Protein AF-A0A3M0A6B1-F1 (afdb_monomer_lite)

Secondary structure (DSSP, 8-state):
----------------------S---HHHHHHHHHHHHHH--GGGEEETTGGGS-GGG--GGGEEE-S---SSEEEEEEEEEEEGGGTEEEEEEEEEEGGGTTTS--EEEEEEEE-PPPPPSSHHHHHTT-EEE-TTGGGSBGGG--GGG-EEEPPTTEEEEEEEEEEETTTTEEEEEEEEEETTSS-B-SSPEEEEE--PBPPHHHHHHHHHHHTSHHHHHHTTSSTTEEEE-SS---GGGSBTT-EEEEHHHHHHHHHHHHHHHT---HHHHHHHHHHHHHHHHHHHHH-EE--B-

Organism: NCBI:txid92407

Foldseek 3Di:
DDPPPPPPPPPDPPPPDDPDDPPDDDLVNQLVVQVVVVVVQALVQWAFPPQLPAFLVPGDPVRIDGNDDPDPFKDKDFDDWDGDQQQSKIKTKIKMDTPVQVPNGDIDIDIYIHHNGHHDDPAQQVQVVVKDKDAPPQLAAQLVRDDPVRIDTDGPHQKDWPDWDWDQDLVQSKIKIWTKIDGPPDRHIHPGTDIDIGDNHHDFLLRVLVVVLVCPPPVNCCVVPLCPQEAEDADPDDDLQVDDFPRKYAYPVLVVQLVVLSVVQVPDPDSVCSNVSSVSNVVSSVSRSVRIDGHDHD

pLDDT: mean 90.33, std 15.09, range [30.41, 98.5]

Radius of gyration: 37.31 Å; chains: 1; bounding box: 80×45×107 Å

Structure (mmCIF, N/CA/C/O backbone):
data_AF-A0A3M0A6B1-F1
#
_entry.id   AF-A0A3M0A6B1-F1
#
loop_
_atom_site.group_PDB
_atom_site.id
_atom_site.type_symbol
_atom_site.label_atom_id
_atom_site.label_alt_id
_atom_site.label_comp_id
_atom_site.label_asym_id
_atom_site.label_entity_id
_atom_site.label_seq_id
_atom_site.pdbx_PDB_ins_code
_atom_site.Cartn_x
_atom_site.Cartn_y
_atom_site.Cartn_z
_atom_site.occupancy
_atom_site.B_iso_or_equiv
_atom_site.auth_seq_id
_atom_site.auth_comp_id
_atom_site.auth_asym_id
_atom_site.auth_atom_id
_atom_site.pdbx_PDB_model_num
ATOM 1 N N . MET A 1 1 ? -9.593 -15.852 9.861 1.00 33.81 1 MET A N 1
ATOM 2 C CA . MET A 1 1 ? -9.239 -17.000 10.724 1.00 33.81 1 MET A CA 1
ATOM 3 C C . MET A 1 1 ? -9.569 -16.628 12.165 1.00 33.81 1 MET A C 1
ATOM 5 O O . MET A 1 1 ? -8.863 -15.809 12.735 1.00 33.81 1 MET A O 1
ATOM 9 N N . LYS A 1 2 ? -10.677 -17.136 12.722 1.00 33.56 2 LYS A N 1
ATOM 10 C CA . LYS A 1 2 ? -11.008 -16.980 14.148 1.00 33.56 2 LYS A CA 1
ATOM 11 C C . LYS A 1 2 ? -10.087 -17.921 14.933 1.00 33.56 2 LYS A C 1
ATOM 13 O O . LYS A 1 2 ? -10.245 -19.132 14.820 1.00 33.56 2 LYS A O 1
ATOM 18 N N . LYS A 1 3 ? -9.101 -17.390 15.664 1.00 35.31 3 LYS A N 1
ATOM 19 C CA . LYS A 1 3 ? -8.367 -18.180 16.661 1.00 35.31 3 LYS A CA 1
ATOM 20 C C . LYS A 1 3 ? -9.341 -18.466 17.800 1.00 35.31 3 LYS A C 1
ATOM 22 O O . LYS A 1 3 ? -9.705 -17.562 18.542 1.00 35.31 3 LYS A O 1
ATOM 27 N N . LEU A 1 4 ? -9.810 -19.706 17.873 1.00 30.94 4 LEU A N 1
ATOM 28 C CA . LEU A 1 4 ? -10.549 -20.226 19.012 1.00 30.94 4 LEU A CA 1
ATOM 29 C C . LEU A 1 4 ? -9.543 -20.312 20.171 1.00 30.94 4 LEU A C 1
ATOM 31 O O . LEU A 1 4 ? -8.729 -21.234 20.211 1.00 30.94 4 LEU A O 1
ATOM 35 N N . LEU A 1 5 ? -9.504 -19.299 21.042 1.00 33.44 5 LEU A N 1
ATOM 36 C CA . LEU A 1 5 ? -8.724 -19.378 22.275 1.00 33.44 5 LEU A CA 1
ATOM 37 C C . LEU A 1 5 ? -9.436 -20.388 23.179 1.00 33.44 5 LEU A C 1
ATOM 39 O O . LEU A 1 5 ? -10.499 -20.107 23.729 1.00 33.44 5 LEU A O 1
ATOM 43 N N . LEU A 1 6 ? -8.872 -21.590 23.272 1.00 30.41 6 LEU A N 1
ATOM 44 C CA . LEU A 1 6 ? -9.253 -22.576 24.270 1.00 30.41 6 LEU A CA 1
ATOM 45 C C . LEU A 1 6 ? -8.777 -22.022 25.620 1.00 30.41 6 LEU A C 1
ATOM 47 O O . LEU A 1 6 ? -7.604 -22.145 25.970 1.00 30.41 6 LEU A O 1
ATOM 51 N N . ILE A 1 7 ? -9.655 -21.322 26.337 1.00 38.59 7 ILE A N 1
ATOM 52 C CA . ILE A 1 7 ? -9.379 -20.910 27.711 1.00 38.59 7 ILE A CA 1
ATOM 53 C C . ILE A 1 7 ? -9.404 -22.200 28.531 1.00 38.59 7 ILE A C 1
ATOM 55 O O . ILE A 1 7 ? -10.473 -22.715 28.851 1.00 38.59 7 ILE A O 1
ATOM 59 N N . LEU A 1 8 ? -8.224 -22.763 28.815 1.00 32.03 8 LEU A N 1
ATOM 60 C CA . LEU A 1 8 ? -8.084 -23.726 29.899 1.00 32.03 8 LEU A CA 1
ATOM 61 C C . LEU A 1 8 ? -8.520 -22.997 31.168 1.00 32.03 8 LEU A C 1
ATOM 63 O O . LEU A 1 8 ? -7.800 -22.138 31.675 1.00 32.03 8 LEU A O 1
ATOM 67 N N . SER A 1 9 ? -9.721 -23.310 31.645 1.00 34.38 9 SER A N 1
ATOM 68 C CA . SER A 1 9 ? -10.192 -22.902 32.957 1.00 34.38 9 SER A CA 1
ATOM 69 C C . SER A 1 9 ? -9.274 -23.551 33.989 1.00 34.38 9 SER A C 1
ATOM 71 O O . SER A 1 9 ? -9.483 -24.698 34.389 1.00 34.38 9 SER A O 1
ATOM 73 N N . ALA A 1 10 ? -8.219 -22.845 34.391 1.00 37.44 10 ALA A N 1
ATOM 74 C CA . ALA A 1 10 ? -7.574 -23.120 35.658 1.00 37.44 10 ALA A CA 1
ATOM 75 C C . ALA A 1 10 ? -8.673 -22.947 36.707 1.00 37.44 10 ALA A C 1
ATOM 77 O O . ALA A 1 10 ? -9.158 -21.839 36.929 1.00 37.44 10 ALA A O 1
ATOM 78 N N . THR A 1 11 ? -9.154 -24.060 37.254 1.00 39.78 11 THR A N 1
ATOM 79 C CA . THR A 1 11 ? -10.124 -24.070 38.343 1.00 39.78 11 THR A CA 1
ATOM 80 C C . THR A 1 11 ? -9.505 -23.292 39.493 1.00 39.78 11 THR A C 1
ATOM 82 O O . THR A 1 11 ? -8.618 -23.801 40.182 1.00 39.78 11 THR A O 1
ATOM 85 N N . ALA A 1 12 ? -9.916 -22.034 39.654 1.00 45.31 12 ALA A N 1
ATOM 86 C CA . ALA A 1 12 ? -9.595 -21.270 40.843 1.00 45.31 12 ALA A CA 1
ATOM 87 C C . ALA A 1 12 ? -10.066 -22.089 42.059 1.00 45.31 12 ALA A C 1
ATOM 89 O O . ALA A 1 12 ? -11.125 -22.722 41.987 1.00 45.31 12 ALA A O 1
ATOM 90 N N . PRO A 1 13 ? -9.283 -22.146 43.148 1.00 44.44 13 PRO A N 1
ATOM 91 C CA . PRO A 1 13 ? -9.670 -22.887 44.335 1.00 44.44 13 PRO A CA 1
ATOM 92 C C . PRO A 1 13 ? -11.033 -22.391 44.821 1.00 44.44 13 PRO A C 1
ATOM 94 O O . PRO A 1 13 ? -11.223 -21.205 45.092 1.00 44.44 13 PRO A O 1
ATOM 97 N N . ILE A 1 14 ? -11.978 -23.326 44.891 1.00 44.62 14 ILE A N 1
ATOM 98 C CA . ILE A 1 14 ? -13.340 -23.112 45.368 1.00 44.62 14 ILE A CA 1
ATOM 99 C C . ILE A 1 14 ? -13.235 -22.680 46.831 1.00 44.62 14 ILE A C 1
ATOM 101 O O . ILE A 1 14 ? -12.969 -23.491 47.719 1.00 44.62 14 ILE A O 1
ATOM 105 N N . LEU A 1 15 ? -13.410 -21.385 47.090 1.00 43.44 15 LEU A N 1
ATOM 106 C CA . LEU A 1 15 ? -13.609 -20.872 48.440 1.00 43.44 15 LEU A CA 1
ATOM 107 C C . LEU A 1 15 ? -15.020 -21.272 48.876 1.00 43.44 15 LEU A C 1
ATOM 109 O O . LEU A 1 15 ? -15.972 -20.512 48.719 1.00 43.44 15 LEU A O 1
ATOM 113 N N . ALA A 1 16 ? -15.156 -22.490 49.403 1.00 45.09 16 ALA A N 1
ATOM 114 C CA . ALA A 1 16 ? -16.358 -22.916 50.101 1.00 45.09 16 ALA A CA 1
ATOM 115 C C . ALA A 1 16 ? -16.507 -22.053 51.362 1.00 45.09 16 ALA A C 1
ATOM 117 O O . ALA A 1 16 ? -15.849 -22.284 52.379 1.00 45.09 16 ALA A O 1
ATOM 118 N N . LEU A 1 17 ? -17.329 -21.007 51.277 1.00 47.53 17 LEU A N 1
ATOM 119 C CA . LEU A 1 17 ? -17.711 -20.223 52.443 1.00 47.53 17 LEU A CA 1
ATOM 120 C C . LEU A 1 17 ? -18.528 -21.131 53.381 1.00 47.53 17 LEU A C 1
ATOM 122 O O . LEU A 1 17 ? -19.439 -21.820 52.915 1.00 47.53 17 LEU A O 1
ATOM 126 N N . PRO A 1 18 ? -18.221 -21.169 54.690 1.00 53.06 18 PRO A N 1
ATOM 127 C CA . PRO A 1 18 ? -18.995 -21.949 55.645 1.00 53.06 18 PRO A CA 1
ATOM 128 C C . PRO A 1 18 ? -20.453 -21.473 55.642 1.00 53.06 18 PRO A C 1
ATOM 130 O O . PRO A 1 18 ? -20.718 -20.273 55.733 1.00 53.06 18 PRO A O 1
ATOM 133 N N . ALA A 1 19 ? -21.392 -22.417 55.556 1.00 49.00 19 ALA A N 1
ATOM 134 C CA . ALA A 1 19 ? -22.821 -22.164 55.705 1.00 49.00 19 ALA A CA 1
ATOM 135 C C . ALA A 1 19 ? -23.113 -21.742 57.156 1.00 49.00 19 ALA A C 1
ATOM 137 O O . ALA A 1 19 ? -23.363 -22.571 58.030 1.00 49.00 19 ALA A O 1
ATOM 138 N N . ILE A 1 20 ? -23.008 -20.444 57.436 1.00 53.19 20 ILE A N 1
ATOM 139 C CA . ILE A 1 20 ? -23.365 -19.862 58.731 1.00 53.19 20 ILE A CA 1
ATOM 140 C C . ILE A 1 20 ? -24.895 -19.786 58.788 1.00 53.19 20 ILE A C 1
ATOM 142 O O . ILE A 1 20 ? -25.537 -19.207 57.915 1.00 53.19 20 ILE A O 1
ATOM 146 N N . SER A 1 21 ? -25.487 -20.400 59.813 1.00 51.91 21 SER A N 1
ATOM 147 C CA . SER A 1 21 ? -26.931 -20.440 60.057 1.00 51.91 21 SER A CA 1
ATOM 148 C C . SER A 1 21 ? -27.557 -19.037 60.045 1.00 51.91 21 SER A C 1
ATOM 150 O O . SER A 1 21 ? -27.213 -18.203 60.880 1.00 51.91 21 SER A O 1
ATOM 152 N N . ALA A 1 22 ? -28.520 -18.798 59.151 1.00 54.19 22 ALA A N 1
ATOM 153 C CA . ALA A 1 22 ? -29.172 -17.506 58.890 1.00 54.19 22 ALA A CA 1
ATOM 154 C C . ALA A 1 22 ? -30.096 -16.965 60.014 1.00 54.19 22 ALA A C 1
ATOM 156 O O . ALA A 1 22 ? -30.918 -16.076 59.782 1.00 54.19 22 ALA A O 1
ATOM 157 N N . ALA A 1 23 ? -29.993 -17.472 61.245 1.00 51.62 23 ALA A N 1
ATOM 158 C CA . ALA A 1 23 ? -30.827 -17.030 62.357 1.00 51.62 23 ALA A CA 1
ATOM 159 C C . ALA A 1 23 ? -30.251 -15.750 63.002 1.00 51.62 23 ALA A C 1
ATOM 161 O O . ALA A 1 23 ? -29.281 -15.798 63.751 1.00 51.62 23 ALA A O 1
ATOM 162 N N . CYS A 1 24 ? -30.890 -14.607 62.720 1.00 71.06 24 CYS A N 1
ATOM 163 C CA . CYS A 1 24 ? -30.658 -13.287 63.332 1.00 71.06 24 CYS A CA 1
ATOM 164 C C . CYS A 1 24 ? -29.281 -12.635 63.082 1.00 71.06 24 CYS A C 1
ATOM 166 O O . CYS A 1 24 ? -28.629 -12.145 64.004 1.00 71.06 24 CYS A O 1
ATOM 168 N N . GLU A 1 25 ? -28.857 -12.523 61.820 1.00 81.81 25 GLU A N 1
ATOM 169 C CA . GLU A 1 25 ? -27.779 -11.581 61.495 1.00 81.81 25 GLU A CA 1
ATOM 170 C C . GLU A 1 25 ? -28.236 -10.128 61.699 1.00 81.81 25 GLU A C 1
ATOM 172 O O . GLU A 1 25 ? -29.220 -9.659 61.115 1.00 81.81 25 GLU A O 1
ATOM 177 N N . THR A 1 26 ? -27.471 -9.386 62.494 1.00 90.06 26 THR A N 1
ATOM 178 C CA . THR A 1 26 ? -27.628 -7.939 62.658 1.00 90.06 26 THR A CA 1
ATOM 179 C C . THR A 1 26 ? -27.352 -7.201 61.341 1.00 90.06 26 THR A C 1
ATOM 181 O O . THR A 1 26 ? -26.599 -7.664 60.481 1.00 90.06 26 THR A O 1
ATOM 184 N N . LYS A 1 27 ? -27.897 -5.984 61.188 1.00 90.06 27 LYS A N 1
ATOM 185 C CA . LYS A 1 27 ? -27.612 -5.106 60.032 1.00 90.06 27 LYS A CA 1
ATOM 186 C C . LYS A 1 27 ? -26.100 -4.903 59.816 1.00 90.06 27 LYS A C 1
ATOM 188 O O . LYS A 1 27 ? -25.652 -4.804 58.676 1.00 90.06 27 LYS A O 1
ATOM 193 N N . GLY A 1 28 ? -25.323 -4.866 60.903 1.00 92.50 28 GLY A N 1
ATOM 194 C CA . GLY A 1 28 ? -23.861 -4.778 60.864 1.00 92.50 28 GLY A CA 1
ATOM 195 C C . GLY A 1 28 ? -23.210 -6.014 60.239 1.00 92.50 28 GLY A C 1
ATOM 196 O O . GLY A 1 28 ? -22.446 -5.870 59.288 1.00 92.50 28 GLY A O 1
ATOM 197 N N . GLN A 1 29 ? -23.579 -7.214 60.701 1.00 92.00 29 GLN A N 1
ATOM 198 C CA . GLN A 1 29 ? -23.067 -8.485 60.165 1.00 92.00 29 GLN A CA 1
ATOM 199 C C . GLN A 1 29 ? -23.395 -8.652 58.675 1.00 92.00 29 GLN A C 1
ATOM 201 O O . GLN A 1 29 ? -22.507 -8.976 57.887 1.00 92.00 29 GLN A O 1
ATOM 206 N N . LYS A 1 30 ? -24.626 -8.315 58.261 1.00 91.62 30 LYS A N 1
ATOM 207 C CA . LYS A 1 30 ? -25.024 -8.332 56.842 1.00 91.62 30 LYS A CA 1
ATOM 208 C C . LYS A 1 30 ? -24.163 -7.402 55.986 1.00 91.62 30 LYS A C 1
ATOM 210 O O . LYS A 1 30 ? -23.745 -7.784 54.894 1.00 91.62 30 LYS A O 1
ATOM 215 N N . LYS A 1 31 ? -23.871 -6.188 56.475 1.00 94.00 31 LYS A N 1
ATOM 216 C CA . LYS A 1 31 ? -23.018 -5.221 55.762 1.00 94.00 31 LYS A CA 1
ATOM 217 C C . LYS A 1 31 ? -21.582 -5.722 55.640 1.00 94.00 31 LYS A C 1
ATOM 219 O O . LYS A 1 31 ? -21.007 -5.630 54.562 1.00 94.00 31 LYS A O 1
ATOM 224 N N . GLU A 1 32 ? -21.012 -6.256 56.717 1.00 94.56 32 GLU A N 1
ATOM 225 C CA . GLU A 1 32 ? -19.647 -6.790 56.707 1.00 94.56 32 GLU A CA 1
ATOM 226 C C . GLU A 1 32 ? -19.517 -7.983 55.751 1.00 94.56 32 GLU A C 1
ATOM 228 O O . GLU A 1 32 ? -18.561 -8.061 54.980 1.00 94.56 32 GLU A O 1
ATOM 233 N N . ARG A 1 33 ? -20.505 -8.883 55.745 1.00 93.31 33 ARG A N 1
ATOM 234 C CA . ARG A 1 33 ? -20.551 -10.030 54.833 1.00 93.31 33 ARG A CA 1
ATOM 235 C C . ARG A 1 33 ? -20.656 -9.596 53.370 1.00 93.31 33 ARG A C 1
ATOM 237 O O . ARG A 1 33 ? -19.876 -10.068 52.547 1.00 93.31 33 ARG A O 1
ATOM 244 N N . LEU A 1 34 ? -21.543 -8.646 53.059 1.00 93.50 34 LEU A N 1
ATOM 245 C CA . LEU A 1 34 ? -21.655 -8.069 51.715 1.00 93.50 34 LEU A CA 1
ATOM 246 C C . LEU A 1 34 ? -20.363 -7.357 51.292 1.00 93.50 34 LEU A C 1
ATOM 248 O O . LEU A 1 34 ? -19.953 -7.467 50.143 1.00 93.50 34 LEU A O 1
ATOM 252 N N . GLN A 1 35 ? -19.686 -6.672 52.218 1.00 95.56 35 GLN A N 1
ATOM 253 C CA . GLN A 1 35 ? -18.397 -6.035 51.950 1.00 95.56 35 GLN A CA 1
ATOM 254 C C . GLN A 1 35 ? -17.298 -7.064 51.660 1.00 95.56 35 GLN A C 1
ATOM 256 O O . GLN A 1 35 ? -16.518 -6.871 50.731 1.00 95.56 35 GLN A O 1
ATOM 261 N N . LYS A 1 36 ? -17.233 -8.162 52.426 1.00 94.38 36 LYS A N 1
ATOM 262 C CA . LYS A 1 36 ? -16.295 -9.269 52.171 1.00 94.38 36 LYS A CA 1
ATOM 263 C C . LYS A 1 36 ? -16.521 -9.876 50.788 1.00 94.38 36 LYS A C 1
ATOM 265 O O . LYS A 1 36 ? -15.550 -10.090 50.070 1.00 94.38 36 LYS A O 1
ATOM 270 N N . PHE A 1 37 ? -17.781 -10.075 50.403 1.00 93.12 37 PHE A N 1
ATOM 271 C CA . PHE A 1 37 ? -18.143 -10.522 49.060 1.00 93.12 37 PHE A CA 1
ATOM 272 C C . PHE A 1 37 ? -17.745 -9.506 47.981 1.00 93.12 37 PHE A C 1
ATOM 274 O O . PHE A 1 37 ? -17.042 -9.841 47.037 1.00 93.12 37 PHE A O 1
ATOM 281 N N . ALA A 1 38 ? -18.104 -8.232 48.143 1.00 94.44 38 ALA A N 1
ATOM 282 C CA . ALA A 1 38 ? -17.726 -7.189 47.191 1.00 94.44 38 ALA A CA 1
ATOM 283 C C . ALA A 1 38 ? -16.201 -7.087 47.015 1.00 94.44 38 ALA A C 1
ATOM 285 O O . ALA A 1 38 ? -15.724 -6.812 45.916 1.00 94.44 38 ALA A O 1
ATOM 286 N N . ASN A 1 39 ? -15.431 -7.331 48.081 1.00 94.81 39 ASN A N 1
ATOM 287 C CA . ASN A 1 39 ? -13.969 -7.328 48.065 1.00 94.81 39 ASN A CA 1
ATOM 288 C C . ASN A 1 39 ? -13.354 -8.568 47.391 1.00 94.81 39 ASN A C 1
ATOM 290 O O . ASN A 1 39 ? -12.208 -8.487 46.947 1.00 94.81 39 ASN A O 1
ATOM 294 N N . SER A 1 40 ? -14.079 -9.689 47.297 1.00 93.19 40 SER A N 1
ATOM 295 C CA . SER A 1 40 ? -13.577 -10.906 46.648 1.00 93.19 40 SER A CA 1
ATOM 296 C C . SER A 1 40 ? -13.669 -10.857 45.122 1.00 93.19 40 SER A C 1
ATOM 298 O O . SER A 1 40 ? -12.895 -11.541 44.463 1.00 93.19 40 SER A O 1
ATOM 300 N N . VAL A 1 41 ? -14.554 -10.028 44.557 1.00 93.56 41 VAL A N 1
ATOM 301 C CA . VAL A 1 41 ? -14.678 -9.847 43.102 1.00 93.56 41 VAL A CA 1
ATOM 302 C C . VAL A 1 41 ? -13.525 -8.991 42.574 1.00 93.56 41 VAL A C 1
ATOM 304 O O . VAL A 1 41 ? -13.435 -7.809 42.890 1.00 93.56 41 VAL A O 1
ATOM 307 N N . THR A 1 42 ? -12.625 -9.551 41.777 1.00 95.00 42 THR A N 1
ATOM 308 C CA . THR A 1 42 ? -11.475 -8.845 41.184 1.00 95.00 42 THR A CA 1
ATOM 309 C C . THR A 1 42 ? -11.607 -8.735 39.662 1.00 95.00 42 THR A C 1
ATOM 311 O O . THR A 1 42 ? -12.607 -9.156 39.082 1.00 95.00 42 THR A O 1
ATOM 314 N N . GLU A 1 43 ? -10.604 -8.145 39.000 1.00 94.56 43 GLU A N 1
ATOM 315 C CA . GLU A 1 43 ? -10.516 -8.113 37.531 1.00 94.56 43 GLU A CA 1
ATOM 316 C C . GLU A 1 43 ? -10.571 -9.525 36.922 1.00 94.56 43 GLU A C 1
ATOM 318 O O . GLU A 1 43 ? -11.227 -9.718 35.905 1.00 94.56 43 GLU A O 1
ATOM 323 N N . ASP A 1 44 ? -9.974 -10.527 37.579 1.00 93.44 44 ASP A N 1
ATOM 324 C CA . ASP A 1 44 ? -9.935 -11.915 37.092 1.00 93.44 44 ASP A CA 1
ATOM 325 C C . ASP A 1 44 ? -11.323 -12.574 37.032 1.00 93.44 44 ASP A C 1
ATOM 327 O O . ASP A 1 44 ? -11.528 -13.551 36.311 1.00 93.44 44 ASP A O 1
ATOM 331 N N . ASN A 1 45 ? -12.302 -12.032 37.764 1.00 93.62 45 ASN A N 1
ATOM 332 C CA . ASN A 1 45 ? -13.693 -12.479 37.709 1.00 93.62 45 ASN A CA 1
ATOM 333 C C . ASN A 1 45 ? -14.483 -11.825 36.571 1.00 93.62 45 ASN A C 1
ATOM 335 O O . ASN A 1 45 ? -15.695 -12.025 36.481 1.00 93.62 45 ASN A O 1
ATOM 339 N N . ILE A 1 46 ? -13.841 -11.020 35.724 1.00 93.19 46 ILE A N 1
ATOM 340 C CA . ILE A 1 46 ? -14.496 -10.257 34.669 1.00 93.19 46 ILE A CA 1
ATOM 341 C C . ILE A 1 46 ? -13.837 -10.578 33.333 1.00 93.19 46 ILE A C 1
ATOM 343 O O . ILE A 1 46 ? -12.666 -10.294 33.091 1.00 93.19 46 ILE A O 1
ATOM 347 N N . VAL A 1 47 ? -14.628 -11.122 32.417 1.00 93.31 47 VAL A N 1
ATOM 348 C CA . VAL A 1 47 ? -14.236 -11.313 31.025 1.00 93.31 47 VAL A CA 1
ATOM 349 C C . VAL A 1 47 ? -14.895 -10.233 30.188 1.00 93.31 47 VAL A C 1
ATOM 351 O O . VAL A 1 47 ? -16.111 -10.055 30.225 1.00 93.31 47 VAL A O 1
ATOM 354 N N . VAL A 1 48 ? -14.074 -9.522 29.419 1.00 92.88 48 VAL A N 1
ATOM 355 C CA . VAL A 1 48 ? -14.541 -8.547 28.438 1.00 92.88 48 VAL A CA 1
ATOM 356 C C . VAL A 1 48 ? -14.284 -9.095 27.044 1.00 92.88 48 VAL A C 1
ATOM 358 O O . VAL A 1 48 ? -13.131 -9.297 26.648 1.00 92.88 48 VAL A O 1
ATOM 361 N N . ASP A 1 49 ? -15.358 -9.339 26.300 1.00 89.25 49 ASP A N 1
ATOM 362 C CA . ASP A 1 49 ? -15.263 -9.864 24.942 1.00 89.25 49 ASP A CA 1
ATOM 363 C C . ASP A 1 49 ? -14.538 -8.862 24.027 1.00 89.25 49 ASP A C 1
ATOM 365 O O . ASP A 1 49 ? -14.876 -7.683 23.962 1.00 89.25 49 ASP A O 1
ATOM 369 N N . SER A 1 50 ? -13.548 -9.348 23.273 1.00 89.06 50 SER A N 1
ATOM 370 C CA . SER A 1 50 ? -12.796 -8.563 22.277 1.00 89.06 50 SER A CA 1
ATOM 371 C C . SER A 1 50 ? -12.064 -7.323 22.816 1.00 89.06 50 SER A C 1
ATOM 373 O O . SER A 1 50 ? -11.782 -6.418 22.030 1.00 89.06 50 SER A O 1
ATOM 375 N N . LYS A 1 51 ? -11.711 -7.280 24.114 1.00 90.56 51 LYS A N 1
ATOM 376 C CA . LYS A 1 51 ? -11.098 -6.091 24.743 1.00 90.56 51 LYS A CA 1
ATOM 377 C C . LYS A 1 51 ? -9.897 -5.522 23.978 1.00 90.56 51 LYS A C 1
ATOM 379 O O . LYS A 1 51 ? -9.829 -4.320 23.765 1.00 90.56 51 LYS A O 1
ATOM 384 N N . GLU A 1 52 ? -9.019 -6.375 23.453 1.00 89.50 52 GLU A N 1
ATOM 385 C CA . GLU A 1 52 ? -7.808 -5.967 22.719 1.00 89.50 52 GLU A CA 1
ATOM 386 C C . GLU A 1 52 ? -8.097 -5.240 21.390 1.00 89.50 52 GLU A C 1
ATOM 388 O O . GLU A 1 52 ? -7.223 -4.567 20.847 1.00 89.50 52 GLU A O 1
ATOM 393 N N . GLY A 1 53 ? -9.305 -5.395 20.838 1.00 88.31 53 GLY A N 1
ATOM 394 C CA . GLY A 1 53 ? -9.709 -4.834 19.547 1.00 88.31 53 GLY A CA 1
ATOM 395 C C . GLY A 1 53 ? -10.628 -3.617 19.640 1.00 88.31 53 GLY A C 1
ATOM 396 O O . GLY A 1 53 ? -11.028 -3.096 18.599 1.00 88.31 53 GLY A O 1
ATOM 397 N N . ILE A 1 54 ? -10.988 -3.177 20.848 1.00 91.56 54 ILE A N 1
ATOM 398 C CA . ILE A 1 54 ? -11.904 -2.054 21.076 1.00 91.56 54 ILE A CA 1
ATOM 399 C C . ILE A 1 54 ? -11.312 -1.063 22.080 1.00 91.56 54 ILE A C 1
ATOM 401 O O . ILE A 1 54 ? -10.529 -1.438 22.951 1.00 91.56 54 ILE A O 1
ATOM 405 N N . LEU A 1 55 ? -11.698 0.207 21.963 1.00 92.19 55 LEU A N 1
ATOM 406 C CA . LEU A 1 55 ? -11.400 1.210 22.986 1.00 92.19 55 LEU A CA 1
ATOM 407 C C . LEU A 1 55 ? -12.258 0.967 24.231 1.00 92.19 55 LEU A C 1
ATOM 409 O O . LEU A 1 55 ? -13.374 0.450 24.127 1.00 92.19 55 LEU A O 1
ATOM 413 N N . ALA A 1 56 ? -11.762 1.380 25.397 1.00 94.25 56 ALA A N 1
ATOM 414 C CA . ALA A 1 56 ? -12.508 1.273 26.648 1.00 94.25 56 ALA A CA 1
ATOM 415 C C . ALA A 1 56 ? -13.806 2.098 26.597 1.00 94.25 56 ALA A C 1
ATOM 417 O O . ALA A 1 56 ? -14.843 1.634 27.066 1.00 94.25 56 ALA A O 1
ATOM 418 N N . SER A 1 57 ? -13.785 3.264 25.947 1.00 92.06 57 SER A N 1
ATOM 419 C CA . SER A 1 57 ? -14.964 4.110 25.703 1.00 92.06 57 SER A CA 1
ATOM 420 C C . SER A 1 57 ? -16.063 3.457 24.857 1.00 92.06 57 SER A C 1
ATOM 422 O O . SER A 1 57 ? -17.211 3.892 24.904 1.00 92.06 57 SER A O 1
ATOM 424 N N . HIS A 1 58 ? -15.744 2.405 24.097 1.00 91.56 58 HIS A N 1
ATOM 425 C CA . HIS A 1 58 ? -16.712 1.655 23.290 1.00 91.56 58 HIS A CA 1
ATOM 426 C C . HIS A 1 58 ? -17.245 0.403 24.000 1.00 91.56 58 HIS A C 1
ATOM 428 O O . HIS A 1 58 ? -18.086 -0.309 23.445 1.00 91.56 58 HIS A O 1
ATOM 434 N N . ALA A 1 59 ? -16.758 0.098 25.205 1.00 93.00 59 ALA A N 1
ATOM 435 C CA . ALA A 1 59 ? -17.253 -1.030 25.973 1.00 93.00 59 ALA A CA 1
ATOM 436 C C . ALA A 1 59 ? -18.685 -0.763 26.460 1.00 93.00 59 ALA A C 1
ATOM 438 O O . ALA A 1 59 ? -18.977 0.274 27.053 1.00 93.00 59 ALA A O 1
ATOM 439 N N . THR A 1 60 ? -19.580 -1.723 26.235 1.00 92.88 60 THR A N 1
ATOM 440 C CA . THR A 1 60 ? -20.959 -1.689 26.741 1.00 92.88 60 THR A CA 1
ATOM 441 C C . THR A 1 60 ? -21.150 -2.752 27.822 1.00 92.88 60 THR A C 1
ATOM 443 O O . THR A 1 60 ? -20.323 -3.658 27.960 1.00 92.88 60 THR A O 1
ATOM 446 N N . LYS A 1 61 ? -22.250 -2.673 28.588 1.00 93.50 61 LYS A N 1
ATOM 447 C CA . LYS A 1 61 ? -22.588 -3.687 29.607 1.00 93.50 61 LYS A CA 1
ATOM 448 C C . LYS A 1 61 ? -22.622 -5.104 29.017 1.00 93.50 61 LYS A C 1
ATOM 450 O O . LYS A 1 61 ? -22.171 -6.032 29.675 1.00 93.50 61 LYS A O 1
ATOM 455 N N . ASP A 1 62 ? -23.063 -5.248 27.769 1.00 92.25 62 ASP A N 1
ATOM 456 C CA . ASP A 1 62 ? -23.223 -6.544 27.098 1.00 92.25 62 ASP A CA 1
ATOM 457 C C . ASP A 1 62 ? -21.891 -7.245 26.785 1.00 92.25 62 ASP A C 1
ATOM 459 O O . ASP A 1 62 ? -21.859 -8.459 26.581 1.00 92.25 62 ASP A O 1
ATOM 463 N N . PHE A 1 63 ? -20.775 -6.508 26.761 1.00 91.19 63 PHE A N 1
ATOM 464 C CA . PHE A 1 63 ? -19.445 -7.090 26.547 1.00 91.19 63 PHE A CA 1
ATOM 465 C C . PHE A 1 63 ? -18.825 -7.644 27.826 1.00 91.19 63 PHE A C 1
ATOM 467 O O . PHE A 1 63 ? -17.812 -8.339 27.753 1.00 91.19 63 PHE A O 1
ATOM 474 N N . ILE A 1 64 ? -19.404 -7.330 28.985 1.00 92.94 64 ILE A N 1
ATOM 475 C CA . ILE A 1 64 ? -18.845 -7.642 30.294 1.00 92.94 64 ILE A CA 1
ATOM 476 C C . ILE A 1 64 ? -19.568 -8.855 30.858 1.00 92.94 64 ILE A C 1
ATOM 478 O O . ILE A 1 64 ? -20.751 -8.812 31.187 1.00 92.94 64 ILE A O 1
ATOM 482 N N . LYS A 1 65 ? -18.825 -9.948 30.999 1.00 93.00 65 LYS A N 1
ATOM 483 C CA . LYS A 1 65 ? -19.303 -11.198 31.579 1.00 93.00 65 LYS A CA 1
ATOM 484 C C . LYS A 1 65 ? -18.596 -11.437 32.896 1.00 93.00 65 LYS A C 1
ATOM 486 O O . LYS A 1 65 ? -17.371 -11.413 32.967 1.00 93.00 65 LYS A O 1
ATOM 491 N N . PHE A 1 66 ? -19.369 -11.715 33.933 1.00 90.19 66 PHE A N 1
ATOM 492 C CA . PHE A 1 66 ? -18.813 -12.122 35.213 1.00 90.19 66 PHE A CA 1
ATOM 493 C C . PHE A 1 66 ? -18.539 -13.626 35.180 1.00 90.19 66 PHE A C 1
ATOM 495 O O . PHE A 1 66 ? -19.461 -14.429 35.042 1.00 90.19 66 PHE A O 1
ATOM 502 N N . VAL A 1 67 ? -17.268 -14.002 35.303 1.00 84.94 67 VAL A N 1
ATOM 503 C CA . VAL A 1 67 ? -16.827 -15.382 35.541 1.00 84.94 67 VAL A CA 1
ATOM 504 C C . VAL A 1 67 ? -16.799 -15.593 37.047 1.00 84.94 67 VAL A C 1
ATOM 506 O O . VAL A 1 67 ? -15.759 -15.673 37.699 1.00 84.94 67 VAL A O 1
ATOM 509 N N . TYR A 1 68 ? -17.996 -15.587 37.608 1.00 76.88 68 TYR A N 1
ATOM 510 C CA . TYR A 1 68 ? -18.254 -15.871 39.002 1.00 76.88 68 TYR 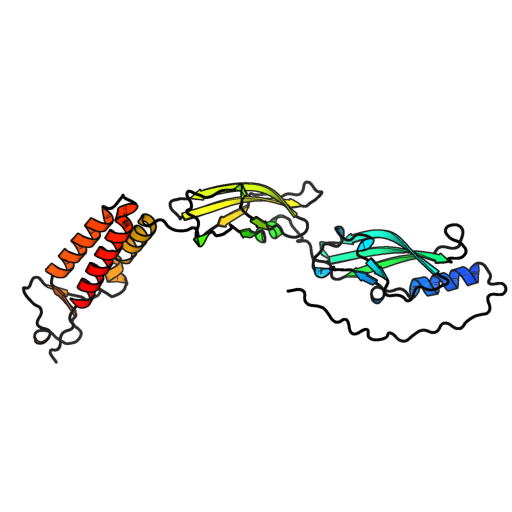A CA 1
ATOM 511 C C . TYR A 1 68 ? -19.442 -16.828 39.023 1.00 76.88 68 TYR A C 1
ATOM 513 O O . TYR A 1 68 ? -20.430 -16.579 38.326 1.00 76.88 68 TYR A O 1
ATOM 521 N N . GLU A 1 69 ? -19.355 -17.933 39.768 1.00 67.75 69 GLU A N 1
ATOM 522 C CA . GLU A 1 69 ? -20.542 -18.756 40.016 1.00 67.75 69 GLU A CA 1
ATOM 523 C C . GLU A 1 69 ? -21.580 -17.850 40.662 1.00 67.75 69 GLU A C 1
ATOM 525 O O . GLU A 1 69 ? -21.308 -17.259 41.707 1.00 67.75 69 GLU A O 1
ATOM 530 N N . GLN A 1 70 ? -22.725 -17.656 40.003 1.00 64.50 70 GLN A N 1
ATOM 531 C CA . GLN A 1 70 ? -23.754 -16.766 40.522 1.00 64.50 70 GLN A CA 1
ATOM 532 C C . GLN A 1 70 ? -24.077 -17.196 41.948 1.00 64.50 70 GLN A C 1
ATOM 534 O O . GLN A 1 70 ? -24.657 -18.253 42.164 1.00 64.50 70 GLN A O 1
ATOM 539 N N . SER A 1 71 ? -23.688 -16.375 42.921 1.00 74.31 71 SER A N 1
ATOM 540 C CA . SER A 1 71 ? -24.093 -16.613 44.293 1.00 74.31 71 SER A CA 1
ATOM 541 C C . SER A 1 71 ? -25.615 -16.573 44.332 1.00 74.31 71 SER A C 1
ATOM 543 O O . SER A 1 71 ? -26.234 -15.634 43.823 1.00 74.31 71 SER A O 1
ATOM 545 N N . ASP A 1 72 ? -26.236 -17.573 44.945 1.00 84.94 72 ASP A N 1
ATOM 546 C CA . ASP A 1 72 ? -27.681 -17.575 45.190 1.00 84.94 72 ASP A CA 1
ATOM 547 C C . ASP A 1 72 ? -28.112 -16.462 46.152 1.00 84.94 72 ASP A C 1
ATOM 549 O O . ASP A 1 72 ? -29.291 -16.138 46.246 1.00 84.94 72 ASP A O 1
ATOM 553 N N . GLU A 1 73 ? -27.151 -15.823 46.815 1.00 90.06 73 GLU A N 1
ATOM 554 C CA . GLU A 1 73 ? -27.377 -14.835 47.857 1.00 90.06 73 GLU A CA 1
ATOM 555 C C . GLU A 1 73 ? -27.163 -13.390 47.379 1.00 90.06 73 GLU A C 1
ATOM 557 O O . GLU A 1 73 ? -27.899 -12.485 47.788 1.00 90.06 73 GLU A O 1
ATOM 562 N N . PHE A 1 74 ? -26.189 -13.160 46.495 1.00 91.44 74 PHE A N 1
ATOM 563 C CA . PHE A 1 74 ? -25.774 -11.817 46.079 1.00 91.44 74 PHE A CA 1
ATOM 564 C C . PHE A 1 74 ? -26.166 -11.484 44.634 1.00 91.44 74 PHE A C 1
ATOM 566 O O . PHE A 1 74 ? -26.199 -12.340 43.753 1.00 91.44 74 PHE A O 1
ATOM 573 N N . GLU A 1 75 ? -26.427 -10.206 44.381 1.00 91.88 75 GLU A N 1
ATOM 574 C CA . GLU A 1 75 ? -26.661 -9.632 43.057 1.00 91.88 75 GLU A CA 1
ATOM 575 C C . GLU A 1 75 ? -25.598 -8.566 42.770 1.00 91.88 75 GLU A C 1
ATOM 577 O O . GLU A 1 75 ? -25.275 -7.753 43.642 1.00 91.88 75 GLU A O 1
ATOM 582 N N . ILE A 1 76 ? -25.053 -8.592 41.551 1.00 93.00 76 ILE A N 1
ATOM 583 C CA . ILE A 1 76 ? -24.047 -7.649 41.055 1.00 93.00 76 ILE A CA 1
ATOM 584 C C . ILE A 1 76 ? -24.673 -6.872 39.899 1.00 93.00 76 ILE A C 1
ATOM 586 O O . ILE A 1 76 ? -25.131 -7.464 38.924 1.00 93.00 76 ILE A O 1
ATOM 590 N N . GLU A 1 77 ? -24.668 -5.547 39.993 1.00 93.44 77 GLU A N 1
ATOM 591 C CA . GLU A 1 77 ? -25.168 -4.645 38.959 1.00 93.44 77 GLU A CA 1
ATOM 592 C C . GLU A 1 77 ? -24.059 -3.677 38.529 1.00 93.44 77 GLU A C 1
ATOM 594 O O . GLU A 1 77 ? -23.417 -3.049 39.370 1.00 93.44 77 GLU A O 1
ATOM 599 N N . ILE A 1 78 ? -23.845 -3.516 37.220 1.00 95.44 78 ILE A N 1
ATOM 600 C CA . ILE A 1 78 ? -22.969 -2.459 36.696 1.00 95.44 78 ILE A CA 1
ATOM 601 C C . ILE A 1 78 ? -23.756 -1.150 36.693 1.00 95.44 78 ILE A C 1
ATOM 603 O O . ILE A 1 78 ? -24.720 -1.011 35.932 1.00 95.44 78 ILE A O 1
ATOM 607 N N . VAL A 1 79 ? -23.335 -0.186 37.507 1.00 96.31 79 VAL A N 1
ATOM 608 C CA . VAL A 1 79 ? -24.024 1.104 37.673 1.00 96.31 79 VAL A CA 1
ATOM 609 C C . VAL A 1 79 ? -23.290 2.273 37.021 1.00 96.31 79 VAL A C 1
ATOM 611 O O . VAL A 1 79 ? -23.923 3.282 36.724 1.00 96.31 79 VAL A O 1
ATOM 614 N N . GLY A 1 80 ? -21.999 2.126 36.720 1.00 95.62 80 GLY A N 1
ATOM 615 C CA . GLY A 1 80 ? -21.201 3.200 36.137 1.00 95.62 80 GLY A CA 1
ATOM 616 C C . GLY A 1 80 ? -19.991 2.710 35.351 1.00 95.62 80 GLY A C 1
ATOM 617 O O . GLY A 1 80 ? -19.538 1.574 35.507 1.00 95.62 80 GLY A O 1
ATOM 618 N N . PHE A 1 81 ? -19.478 3.606 34.510 1.00 96.69 81 PHE A N 1
ATOM 619 C CA . PHE A 1 81 ? -18.278 3.424 33.703 1.00 96.69 81 PHE A CA 1
ATOM 620 C C . PHE A 1 81 ? -17.425 4.688 33.762 1.00 96.69 81 PHE A C 1
ATOM 622 O O . PHE A 1 81 ? -17.944 5.799 33.666 1.00 96.69 81 PHE A O 1
ATOM 629 N N . ALA A 1 82 ? -16.116 4.510 33.847 1.00 94.81 82 ALA A N 1
ATOM 630 C CA . ALA A 1 82 ? -15.123 5.530 33.558 1.00 94.81 82 ALA A CA 1
ATOM 631 C C . ALA A 1 82 ? -14.021 4.891 32.710 1.00 94.81 82 ALA A C 1
ATOM 633 O O . ALA A 1 82 ? -13.651 3.745 32.931 1.00 94.81 82 ALA A O 1
ATOM 634 N N . PHE A 1 83 ? -13.499 5.598 31.716 1.00 94.75 83 PHE A N 1
ATOM 635 C CA . PHE A 1 83 ? -12.549 5.027 30.761 1.00 94.75 83 PHE A CA 1
ATOM 636 C C . PHE A 1 83 ? -11.340 5.938 30.565 1.00 94.75 83 PHE A C 1
ATOM 638 O O . PHE A 1 83 ? -11.422 7.158 30.691 1.00 94.75 83 PHE A O 1
ATOM 645 N N . GLN A 1 84 ? -10.206 5.316 30.256 1.00 92.12 84 GLN A N 1
ATOM 646 C CA . GLN A 1 84 ? -8.933 5.958 29.952 1.00 92.12 84 GLN A CA 1
ATOM 647 C C . GLN A 1 84 ? -8.353 5.282 28.705 1.00 92.12 84 GLN A C 1
ATOM 649 O O . GLN A 1 84 ? -7.524 4.377 28.801 1.00 92.12 84 GLN A O 1
ATOM 654 N N . ASP A 1 85 ? -8.813 5.701 27.522 1.00 89.88 85 ASP A N 1
ATOM 655 C CA . ASP A 1 85 ? -8.459 5.055 26.247 1.00 89.88 85 ASP A CA 1
ATOM 656 C C . ASP A 1 85 ? -6.950 5.098 25.940 1.00 89.88 85 ASP A C 1
ATOM 658 O O . ASP A 1 85 ? -6.417 4.177 25.325 1.00 89.88 85 ASP A O 1
ATOM 662 N N . PHE A 1 86 ? -6.233 6.124 26.407 1.00 86.12 86 PHE A N 1
ATOM 663 C CA . PHE A 1 86 ? -4.772 6.220 26.264 1.00 86.12 86 PHE A CA 1
ATOM 664 C C . PHE A 1 86 ? -4.011 5.218 27.147 1.00 86.12 86 PHE A C 1
ATOM 666 O O . PHE A 1 86 ? -2.877 4.866 26.839 1.00 86.12 86 PHE A O 1
ATOM 673 N N . GLU A 1 87 ? -4.631 4.751 28.236 1.00 90.62 87 GLU A N 1
ATOM 674 C CA . GLU A 1 87 ? -4.094 3.698 29.109 1.00 90.62 87 GLU A CA 1
ATOM 675 C C . GLU A 1 87 ? -4.675 2.316 28.771 1.00 90.62 87 GLU A C 1
ATOM 677 O O . GLU A 1 87 ? -4.343 1.333 29.435 1.00 90.62 87 GLU A O 1
ATOM 682 N N . GLY A 1 88 ? -5.595 2.227 27.801 1.00 94.56 88 GLY A N 1
ATOM 683 C CA . GLY A 1 88 ? -6.297 0.984 27.475 1.00 94.56 88 GLY A CA 1
ATOM 684 C C . GLY A 1 88 ? -7.023 0.406 28.686 1.00 94.56 88 GLY A C 1
ATOM 685 O O . GLY A 1 88 ? -6.943 -0.800 28.944 1.00 94.56 88 GLY A O 1
ATOM 686 N N . THR A 1 89 ? -7.670 1.271 29.471 1.00 96.31 89 THR A N 1
ATOM 687 C CA . THR A 1 89 ? -8.259 0.883 30.750 1.00 96.31 89 THR A CA 1
ATOM 688 C C . THR A 1 89 ? -9.713 1.335 30.905 1.00 96.31 89 THR A C 1
ATOM 690 O O . THR A 1 89 ? -10.052 2.482 30.620 1.00 96.31 89 THR A O 1
ATOM 693 N N . LEU A 1 90 ? -10.552 0.435 31.426 1.00 97.06 90 LEU A N 1
ATOM 694 C CA . LEU A 1 90 ? -11.939 0.665 31.823 1.00 97.06 90 LEU A CA 1
ATOM 695 C C . LEU A 1 90 ? -12.088 0.495 33.341 1.00 97.06 90 LEU A C 1
ATOM 697 O O . LEU A 1 90 ? -11.786 -0.564 33.874 1.00 97.06 90 LEU A O 1
ATOM 701 N N . GLU A 1 91 ? -12.578 1.501 34.050 1.00 97.75 91 GLU A N 1
ATOM 702 C CA . GLU A 1 91 ? -13.067 1.379 35.423 1.00 97.75 91 GLU A CA 1
ATOM 703 C C . GLU A 1 91 ? -14.583 1.166 35.393 1.00 97.75 91 GLU A C 1
ATOM 705 O O . GLU A 1 91 ? -15.330 2.008 34.895 1.00 97.75 91 GLU A O 1
ATOM 710 N N . ILE A 1 92 ? -15.046 0.041 35.931 1.00 97.31 92 ILE A N 1
ATOM 711 C CA . ILE A 1 92 ? -16.474 -0.221 36.109 1.00 97.31 92 ILE A CA 1
ATOM 712 C C . ILE A 1 92 ? -16.866 -0.028 37.566 1.00 97.31 92 ILE A C 1
ATOM 714 O O . ILE A 1 92 ? -16.141 -0.431 38.476 1.00 97.31 92 ILE A O 1
ATOM 718 N N . GLU A 1 93 ? -18.029 0.570 37.787 1.00 97.62 93 GLU A N 1
ATOM 719 C CA . GLU A 1 93 ? -18.621 0.709 39.110 1.00 97.62 93 GLU A CA 1
ATOM 720 C C . GLU A 1 93 ? -19.686 -0.372 39.297 1.00 97.62 93 GLU A C 1
ATOM 722 O O . GLU A 1 93 ? -20.691 -0.419 38.583 1.00 97.62 93 GLU A O 1
ATOM 727 N N . LEU A 1 94 ? -19.425 -1.271 40.241 1.00 96.62 94 LEU A N 1
ATOM 728 C CA . LEU A 1 94 ? -20.268 -2.403 40.588 1.00 96.62 94 LEU A CA 1
ATOM 729 C C . LEU A 1 94 ? -21.014 -2.120 41.881 1.00 96.62 94 LEU A C 1
ATOM 731 O O . LEU A 1 94 ? -20.408 -1.793 42.902 1.00 96.62 94 LEU A O 1
ATOM 735 N N . LYS A 1 95 ? -22.327 -2.313 41.847 1.00 95.56 95 LYS A N 1
ATOM 736 C CA . LYS A 1 95 ? -23.195 -2.292 43.016 1.00 95.56 95 LYS A CA 1
ATOM 737 C C . LYS A 1 95 ? -23.532 -3.723 43.414 1.00 95.56 95 LYS A C 1
ATOM 739 O O . LYS A 1 95 ? -24.021 -4.507 42.605 1.00 95.56 95 LYS A O 1
ATOM 744 N N . PHE A 1 96 ? -23.284 -4.034 44.676 1.00 94.12 96 PHE A N 1
ATOM 745 C CA . PHE A 1 96 ? -23.532 -5.324 45.298 1.00 94.12 96 PHE A CA 1
ATOM 746 C C . PHE A 1 96 ? -24.721 -5.203 46.243 1.00 94.12 96 PHE A C 1
ATOM 748 O O . PHE A 1 96 ? -24.789 -4.267 47.045 1.00 94.12 96 PHE A O 1
ATOM 755 N N . SER A 1 97 ? -25.641 -6.161 46.175 1.00 94.00 97 SER A N 1
ATOM 756 C CA . SER A 1 97 ? -26.801 -6.239 47.067 1.00 94.00 97 SER A CA 1
ATOM 757 C C . SER A 1 97 ? -27.190 -7.693 47.351 1.00 94.00 97 SER A C 1
ATOM 759 O O . SER A 1 97 ? -26.703 -8.613 46.699 1.00 94.00 97 SER A O 1
ATOM 761 N N . PHE A 1 98 ? -28.047 -7.913 48.348 1.00 92.19 98 PHE A N 1
ATOM 762 C CA . PHE A 1 98 ? -28.641 -9.228 48.612 1.00 92.19 98 PHE A CA 1
ATOM 763 C C . PHE A 1 98 ? -29.871 -9.449 47.720 1.00 92.19 98 PHE A C 1
ATOM 765 O O . PHE A 1 98 ? -30.741 -8.575 47.675 1.00 92.19 98 PHE A O 1
ATOM 772 N N . LYS A 1 99 ? -30.004 -10.631 47.098 1.00 90.62 99 LYS A N 1
ATOM 773 C CA . LYS A 1 99 ? -31.141 -10.962 46.210 1.00 90.62 99 LYS A CA 1
ATOM 774 C C . LYS A 1 99 ? -32.501 -10.851 46.904 1.00 90.62 99 LYS A C 1
ATOM 776 O O . LYS A 1 99 ? -33.471 -10.426 46.285 1.00 90.62 99 LYS A O 1
ATOM 781 N N . GLU A 1 100 ? -32.571 -11.177 48.193 1.00 88.50 100 GLU A N 1
ATOM 782 C CA . GLU A 1 100 ? -33.807 -11.109 48.990 1.00 88.50 100 GLU A CA 1
ATOM 783 C C . GLU A 1 100 ? -34.343 -9.675 49.172 1.00 88.50 100 GLU A C 1
ATOM 785 O O . GLU A 1 100 ? -35.499 -9.494 49.541 1.00 88.50 100 GLU A O 1
ATOM 790 N N . ASN A 1 101 ? -33.523 -8.645 48.920 1.00 76.75 101 ASN A N 1
ATOM 791 C CA . ASN A 1 101 ? -33.837 -7.247 49.232 1.00 76.75 101 ASN A CA 1
ATOM 792 C C . ASN A 1 101 ? -33.579 -6.293 48.056 1.00 76.75 101 ASN A C 1
ATOM 794 O O . ASN A 1 101 ? -33.100 -5.175 48.278 1.00 76.75 101 ASN A O 1
ATOM 798 N N . LYS A 1 102 ? -33.879 -6.716 46.819 1.00 70.81 102 LYS A N 1
ATOM 799 C CA . LYS A 1 102 ? -33.636 -5.923 45.599 1.00 70.81 102 LYS A CA 1
ATOM 800 C C . LYS A 1 102 ? -34.069 -4.456 45.765 1.00 70.81 102 LYS A C 1
ATOM 802 O O . LYS A 1 102 ? -35.259 -4.148 45.824 1.00 70.81 102 LYS A O 1
ATOM 807 N N . GLY A 1 103 ? -33.089 -3.556 45.867 1.00 64.81 103 GLY A N 1
ATOM 808 C CA . GLY A 1 103 ? -33.280 -2.101 45.911 1.00 64.81 103 GLY A CA 1
ATOM 809 C C . GLY A 1 103 ? -33.797 -1.494 47.225 1.00 64.81 103 GLY A C 1
ATOM 810 O O . GLY A 1 103 ? -34.119 -0.309 47.242 1.00 64.81 103 GLY A O 1
ATOM 811 N N . LYS A 1 104 ? -33.908 -2.254 48.325 1.00 75.31 104 LYS A N 1
ATOM 812 C CA . LYS A 1 104 ? -34.377 -1.731 49.635 1.00 75.31 104 LYS A CA 1
ATOM 813 C C . LYS A 1 104 ? -33.451 -2.067 50.812 1.00 75.31 104 LYS A C 1
ATOM 815 O O . LYS A 1 104 ? -33.830 -1.904 51.971 1.00 75.31 104 LYS A O 1
ATOM 820 N N . GLY A 1 105 ? -32.243 -2.548 50.522 1.00 83.62 105 GLY A N 1
ATOM 821 C CA . GLY A 1 105 ? -31.319 -3.118 51.501 1.00 83.62 105 GLY A CA 1
ATOM 822 C C . GLY A 1 105 ? -30.004 -2.360 51.676 1.00 83.62 105 GLY A C 1
ATOM 823 O O . GLY A 1 105 ? -29.838 -1.219 51.258 1.00 83.62 105 GLY A O 1
ATOM 824 N N . ILE A 1 106 ? -29.057 -3.023 52.341 1.00 90.56 106 ILE A N 1
ATOM 825 C CA . ILE A 1 106 ? -27.663 -2.580 52.394 1.00 90.56 106 ILE A CA 1
ATOM 826 C C . ILE A 1 106 ? -27.058 -2.787 51.006 1.00 90.56 106 ILE A C 1
ATOM 828 O O . ILE A 1 106 ? -27.141 -3.889 50.465 1.00 90.56 106 ILE A O 1
ATOM 832 N N . GLU A 1 107 ? -26.420 -1.750 50.481 1.00 94.81 107 GLU A N 1
ATOM 833 C CA . GLU A 1 107 ? -25.679 -1.798 49.226 1.00 94.81 107 GLU A CA 1
ATOM 834 C C . GLU A 1 107 ? -24.203 -1.505 49.497 1.00 94.81 107 GLU A C 1
ATOM 836 O O . GLU A 1 107 ? -23.852 -0.723 50.388 1.00 94.81 107 GLU A O 1
ATOM 841 N N . VAL A 1 108 ? -23.335 -2.153 48.728 1.00 95.81 108 VAL A N 1
ATOM 842 C CA . VAL A 1 108 ? -21.903 -1.853 48.682 1.00 95.81 108 VAL A CA 1
ATOM 843 C C . VAL A 1 108 ? -21.567 -1.512 47.243 1.00 95.81 108 VAL A C 1
ATOM 845 O O . VAL A 1 108 ? -21.962 -2.234 46.335 1.00 95.81 108 VAL A O 1
ATOM 848 N N . VAL A 1 109 ? -20.847 -0.416 47.029 1.00 96.69 109 VAL A N 1
ATOM 849 C CA . VAL A 1 109 ? -20.384 -0.010 45.701 1.00 96.69 109 VAL A CA 1
ATOM 850 C C . VAL A 1 109 ? -18.872 -0.159 45.650 1.00 96.69 109 VAL A C 1
ATOM 852 O O . VAL A 1 109 ? -18.173 0.241 46.584 1.00 96.69 109 VAL A O 1
ATOM 855 N N . ARG A 1 110 ? -18.361 -0.754 44.574 1.00 96.81 110 ARG A N 1
ATOM 856 C CA . ARG A 1 110 ? -16.928 -0.930 44.352 1.00 96.81 110 ARG A CA 1
ATOM 857 C C . ARG A 1 110 ? -16.566 -0.636 42.909 1.00 96.81 110 ARG A C 1
ATOM 859 O O . ARG A 1 110 ? -17.269 -1.027 41.986 1.00 96.81 110 ARG A O 1
ATOM 866 N N . LYS A 1 111 ? -15.412 -0.006 42.732 1.00 97.75 111 LYS A N 1
ATOM 867 C CA . LYS A 1 111 ? -14.810 0.251 41.430 1.00 97.75 111 LYS A CA 1
ATOM 868 C C . LYS A 1 111 ? -13.766 -0.811 41.110 1.00 97.75 111 LYS A C 1
ATOM 870 O O . LYS A 1 111 ? -12.949 -1.143 41.971 1.00 97.75 111 LYS A O 1
ATOM 875 N N . ILE A 1 112 ? -13.799 -1.341 39.892 1.00 97.00 112 ILE A N 1
ATOM 876 C CA . ILE A 1 112 ? -12.827 -2.321 39.397 1.00 97.00 112 ILE A CA 1
ATOM 877 C C . ILE A 1 112 ? -12.218 -1.797 38.099 1.00 97.00 112 ILE A C 1
ATOM 879 O O . ILE A 1 112 ? -12.937 -1.498 37.149 1.00 97.00 112 ILE A O 1
ATOM 883 N N . LYS A 1 113 ? -10.885 -1.687 38.076 1.00 97.50 113 LYS A N 1
ATOM 884 C CA . LYS A 1 113 ? -10.090 -1.242 36.925 1.00 97.50 113 LYS A CA 1
ATOM 885 C C . LYS A 1 113 ? -9.711 -2.474 36.087 1.00 97.50 113 LYS A C 1
ATOM 887 O O . LYS A 1 113 ? -9.060 -3.368 36.609 1.00 97.50 113 LYS A O 1
ATOM 892 N N . ILE A 1 114 ? -10.127 -2.511 34.823 1.00 96.19 114 ILE A N 1
ATOM 893 C CA . ILE A 1 114 ? -9.903 -3.587 33.846 1.00 96.19 114 ILE A CA 1
ATOM 894 C C . ILE A 1 114 ? -8.954 -3.083 32.761 1.00 96.19 114 ILE A C 1
ATOM 896 O O . ILE A 1 114 ? -9.249 -2.094 32.086 1.00 96.19 114 ILE A O 1
ATOM 900 N N . LYS A 1 115 ? -7.834 -3.774 32.558 1.00 95.38 115 LYS A N 1
ATOM 901 C CA . LYS A 1 115 ? -6.788 -3.387 31.603 1.00 95.38 115 LYS A CA 1
ATOM 902 C C . LYS A 1 115 ? -6.792 -4.252 30.340 1.00 95.38 115 LYS A C 1
ATOM 904 O O . LYS A 1 115 ? -7.375 -5.341 30.276 1.00 95.38 115 LYS A O 1
ATOM 909 N N . GLY A 1 116 ? -6.059 -3.779 29.335 1.00 93.31 116 GLY A N 1
ATOM 910 C CA . GLY A 1 116 ? -5.811 -4.504 28.087 1.00 93.31 116 GLY A CA 1
ATOM 911 C C . GLY A 1 116 ? -6.792 -4.164 26.968 1.00 93.31 116 GLY A C 1
ATOM 912 O O . GLY A 1 116 ? -6.965 -4.971 26.057 1.00 93.31 116 GLY A O 1
ATOM 913 N N . PHE A 1 117 ? -7.440 -2.999 27.041 1.00 95.25 117 PHE A N 1
ATOM 914 C CA . PHE A 1 117 ? -8.166 -2.443 25.902 1.00 95.25 117 PHE A CA 1
ATOM 915 C C . PHE A 1 117 ? -7.202 -1.903 24.844 1.00 95.25 117 PHE A C 1
ATOM 917 O O . PHE A 1 117 ? -6.031 -1.637 25.134 1.00 95.25 117 PHE A O 1
ATOM 924 N N . ALA A 1 118 ? -7.697 -1.720 23.619 1.00 89.06 118 ALA A N 1
ATOM 925 C CA . ALA A 1 118 ? -6.925 -1.058 22.578 1.00 89.06 118 ALA A CA 1
ATOM 926 C C . ALA A 1 118 ? -6.539 0.363 23.018 1.00 89.06 118 ALA A C 1
ATOM 928 O O . ALA A 1 118 ? -7.336 1.080 23.628 1.00 89.06 118 ALA A O 1
ATOM 929 N N . LEU A 1 119 ? -5.310 0.765 22.693 1.00 87.75 119 LEU A N 1
ATOM 930 C CA . LEU A 1 119 ? -4.815 2.102 22.998 1.00 87.75 119 LEU A CA 1
ATOM 931 C C . LEU A 1 119 ? -5.273 3.088 21.929 1.00 87.75 119 LEU A C 1
ATOM 933 O O . LEU A 1 119 ? -5.093 2.850 20.731 1.00 87.75 119 LEU A O 1
ATOM 937 N N . LYS A 1 120 ? -5.807 4.221 22.377 1.00 83.75 120 LYS A N 1
ATOM 938 C CA . LYS A 1 120 ? -5.981 5.403 21.535 1.00 83.75 120 LYS A CA 1
ATOM 939 C C . LYS A 1 120 ? -4.662 6.158 21.436 1.00 83.75 120 LYS A C 1
ATOM 941 O O . LYS A 1 120 ? -3.919 6.265 22.410 1.00 83.75 120 LYS A O 1
ATOM 946 N N . ASP A 1 121 ? -4.369 6.688 20.258 1.00 85.44 121 ASP A N 1
ATOM 947 C CA . ASP A 1 121 ? -3.183 7.511 20.049 1.00 85.44 121 ASP A CA 1
ATOM 948 C C . ASP A 1 121 ? -3.288 8.842 20.797 1.00 85.44 121 ASP A C 1
ATOM 950 O O . ASP A 1 121 ? -4.302 9.519 20.726 1.00 85.44 121 ASP A O 1
ATOM 954 N N . ALA A 1 122 ? -2.226 9.261 21.487 1.00 82.06 122 ALA A N 1
ATOM 955 C CA . ALA A 1 122 ? -2.249 10.464 22.330 1.00 82.06 122 ALA A CA 1
ATOM 956 C C . ALA A 1 122 ? -2.590 11.767 21.576 1.00 82.06 122 ALA A C 1
ATOM 958 O O . ALA A 1 122 ? -3.036 12.736 22.187 1.00 82.06 122 ALA A O 1
ATOM 959 N N . ASN A 1 123 ? -2.375 11.805 20.257 1.00 91.56 123 ASN A N 1
ATOM 960 C CA . ASN A 1 123 ? -2.640 12.963 19.411 1.00 91.56 123 ASN A CA 1
ATOM 961 C C . ASN A 1 123 ? -3.215 12.519 18.052 1.00 91.56 123 ASN A C 1
ATOM 963 O O . ASN A 1 123 ? -2.701 11.588 17.428 1.00 91.56 123 ASN A O 1
ATOM 967 N N . VAL A 1 124 ? -4.247 13.230 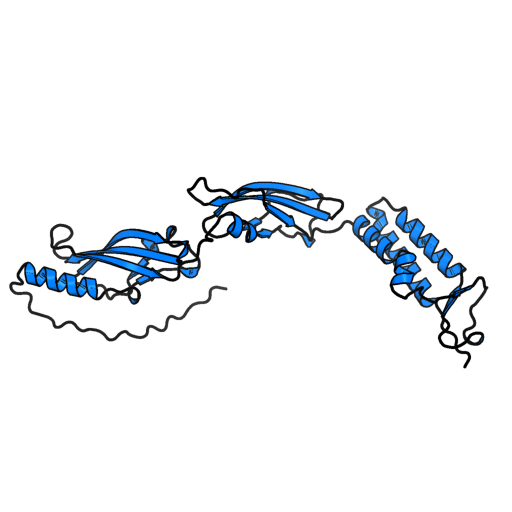17.583 1.00 93.50 124 VAL A N 1
ATOM 968 C CA . VAL A 1 124 ? -4.874 13.080 16.261 1.00 93.50 124 VAL A CA 1
ATOM 969 C C . VAL A 1 124 ? -3.847 13.138 15.121 1.00 93.50 124 VAL A C 1
ATOM 971 O O . VAL A 1 124 ? -3.944 12.354 14.182 1.00 93.50 124 VAL A O 1
ATOM 974 N N . ASP A 1 125 ? -2.830 14.002 15.210 1.00 93.50 125 ASP A N 1
ATOM 975 C CA . ASP A 1 125 ? -1.791 14.129 14.176 1.00 93.50 125 ASP A CA 1
ATOM 976 C C . ASP A 1 125 ? -0.927 12.853 14.061 1.00 93.50 125 ASP A C 1
ATOM 978 O O . ASP A 1 125 ? -0.550 12.444 12.962 1.00 93.50 125 ASP A O 1
ATOM 982 N N . GLU A 1 126 ? -0.641 12.175 15.180 1.00 93.06 126 GLU A N 1
ATOM 983 C CA . GLU A 1 126 ? 0.082 10.893 15.171 1.00 93.06 126 GLU A CA 1
ATOM 984 C C . GLU A 1 126 ? -0.812 9.745 14.687 1.00 93.06 126 GLU A C 1
ATOM 986 O O . GLU A 1 126 ? -0.362 8.880 13.931 1.00 93.06 126 GLU A O 1
ATOM 991 N N . ALA A 1 127 ? -2.097 9.765 15.054 1.00 94.81 127 ALA A N 1
ATOM 992 C CA . ALA A 1 127 ? -3.086 8.819 14.544 1.00 94.81 127 ALA A CA 1
ATOM 993 C C . ALA A 1 127 ? -3.245 8.941 13.017 1.00 94.81 127 ALA A C 1
ATOM 995 O O . ALA A 1 127 ? -3.306 7.933 12.310 1.00 94.81 127 ALA A O 1
ATOM 996 N N . ALA A 1 128 ? -3.240 10.165 12.480 1.00 96.56 128 ALA A N 1
ATOM 997 C CA . ALA A 1 128 ? -3.390 10.421 11.050 1.00 96.56 128 ALA A CA 1
ATOM 998 C C . ALA A 1 128 ? -2.310 9.716 10.213 1.00 96.56 128 ALA A C 1
ATOM 1000 O O . ALA A 1 128 ? -2.619 9.156 9.164 1.00 96.56 128 ALA A O 1
ATOM 1001 N N . LYS A 1 129 ? -1.073 9.610 10.715 1.00 95.38 129 LYS A N 1
ATOM 1002 C CA . LYS A 1 129 ? 0.020 8.874 10.044 1.00 95.38 129 LYS A CA 1
ATOM 1003 C C . LYS A 1 129 ? -0.246 7.371 9.897 1.00 95.38 129 LYS A C 1
ATOM 1005 O O . LYS A 1 129 ? 0.397 6.710 9.085 1.00 95.38 129 LYS A O 1
ATOM 1010 N N . LYS A 1 130 ? -1.164 6.808 10.689 1.00 95.62 130 LYS A N 1
ATOM 1011 C CA . LYS A 1 130 ? -1.526 5.382 10.664 1.00 95.62 130 LYS A CA 1
ATOM 1012 C C . LYS A 1 130 ? -2.726 5.077 9.770 1.00 95.62 130 LYS A C 1
ATOM 1014 O O . LYS A 1 130 ? -3.046 3.898 9.588 1.00 95.62 130 LYS A O 1
ATOM 1019 N N . VAL A 1 131 ? -3.387 6.100 9.226 1.00 97.50 131 VAL A N 1
ATOM 1020 C CA . VAL A 1 131 ? -4.488 5.926 8.274 1.00 97.50 131 VAL A CA 1
ATOM 1021 C C . VAL A 1 131 ? -3.975 5.196 7.037 1.00 97.50 131 VAL A C 1
ATOM 1023 O O . VAL A 1 131 ? -2.888 5.469 6.529 1.00 97.50 131 VAL A O 1
ATOM 1026 N N . LYS A 1 132 ? -4.761 4.236 6.549 1.00 97.75 132 LYS A N 1
ATOM 1027 C CA . LYS A 1 132 ? -4.447 3.473 5.338 1.00 97.75 132 LYS A CA 1
ATOM 1028 C C . LYS A 1 132 ? -5.580 3.601 4.334 1.00 97.75 132 LYS A C 1
ATOM 1030 O O . LYS A 1 132 ? -6.753 3.516 4.697 1.00 97.75 132 LYS A O 1
ATOM 1035 N N . PHE A 1 133 ? -5.215 3.707 3.063 1.00 98.12 133 PHE A N 1
ATOM 1036 C CA . PHE A 1 133 ? -6.152 3.666 1.947 1.00 98.12 133 PHE A CA 1
ATOM 1037 C C . PHE A 1 133 ? -5.913 2.408 1.118 1.00 98.12 133 PHE A C 1
ATOM 1039 O O . PHE A 1 133 ? -4.775 1.982 0.920 1.00 98.12 133 PHE A O 1
ATOM 1046 N N . LYS A 1 134 ? -6.995 1.789 0.648 1.00 97.12 134 LYS A N 1
ATOM 1047 C CA . LYS A 1 134 ? -6.941 0.672 -0.300 1.00 97.12 134 LYS A CA 1
ATOM 1048 C C . LYS A 1 134 ? -7.906 0.921 -1.446 1.00 97.12 134 LYS A C 1
ATOM 1050 O O . LYS A 1 134 ? -8.957 1.526 -1.255 1.00 97.12 134 LYS A O 1
ATOM 1055 N N . TYR A 1 135 ? -7.570 0.388 -2.613 1.00 97.69 135 TYR A N 1
ATOM 1056 C CA . TYR A 1 135 ? -8.422 0.445 -3.792 1.00 97.69 135 TYR A CA 1
ATOM 1057 C C . TYR A 1 135 ? -8.682 -0.970 -4.320 1.00 97.69 135 TYR A C 1
ATOM 1059 O O . TYR A 1 135 ? -7.725 -1.725 -4.538 1.00 97.69 135 TYR A O 1
ATOM 1067 N N . PRO A 1 136 ? -9.950 -1.378 -4.493 1.00 95.94 136 PRO A N 1
ATOM 1068 C CA . PRO A 1 136 ? -10.283 -2.705 -4.997 1.00 95.94 136 PRO A CA 1
ATOM 1069 C C . PRO A 1 136 ? -9.688 -2.949 -6.387 1.00 95.94 136 PRO A C 1
ATOM 1071 O O . PRO A 1 136 ? -9.867 -2.140 -7.289 1.00 95.94 136 PRO A O 1
ATOM 1074 N N . LYS A 1 137 ? -8.996 -4.083 -6.571 1.00 94.88 137 LYS A N 1
ATOM 1075 C CA . LYS A 1 137 ? -8.419 -4.497 -7.867 1.00 94.88 137 LYS A CA 1
ATOM 1076 C C . LYS A 1 137 ? -7.563 -3.409 -8.539 1.00 94.88 137 LYS A C 1
ATOM 1078 O O . LYS A 1 137 ? -7.604 -3.237 -9.757 1.00 94.88 137 LYS A O 1
ATOM 1083 N N . ILE A 1 138 ? -6.776 -2.675 -7.750 1.00 95.19 138 ILE A N 1
ATOM 1084 C CA . ILE A 1 138 ? -5.961 -1.553 -8.244 1.00 95.19 138 ILE A CA 1
ATOM 1085 C C . ILE A 1 138 ? -5.061 -1.944 -9.430 1.00 95.19 138 ILE A C 1
ATOM 1087 O O . ILE A 1 138 ? -5.041 -1.250 -10.440 1.00 95.19 138 ILE A O 1
ATOM 1091 N N . VAL A 1 139 ? -4.448 -3.130 -9.379 1.00 94.44 139 VAL A N 1
ATOM 1092 C CA . VAL A 1 139 ? -3.552 -3.655 -10.428 1.00 94.44 139 VAL A CA 1
ATOM 1093 C C . VAL A 1 139 ? -4.251 -3.982 -11.755 1.00 94.44 139 VAL A C 1
ATOM 1095 O O . VAL A 1 139 ? -3.597 -4.099 -12.789 1.00 94.44 139 VAL A O 1
ATOM 1098 N N . GLU A 1 140 ? -5.579 -4.119 -11.750 1.00 93.19 140 GLU A N 1
ATOM 1099 C CA . GLU A 1 140 ? -6.402 -4.366 -12.943 1.00 93.19 140 GLU A CA 1
ATOM 1100 C C . GLU A 1 140 ? -7.071 -3.084 -13.463 1.00 93.19 140 GLU A C 1
ATOM 1102 O O . GLU A 1 140 ? -7.574 -3.066 -14.590 1.00 93.19 140 GLU A O 1
ATOM 1107 N N . THR A 1 141 ? -7.058 -2.010 -12.669 1.00 94.56 141 THR A N 1
ATOM 1108 C CA . THR A 1 141 ? -7.813 -0.781 -12.923 1.00 94.56 141 THR A CA 1
ATOM 1109 C C . THR A 1 141 ? -6.915 0.290 -13.526 1.00 94.56 141 THR A C 1
ATOM 1111 O O . THR A 1 141 ? -5.874 0.622 -12.964 1.00 94.56 141 THR A O 1
ATOM 1114 N N . LEU A 1 142 ? -7.316 0.845 -14.671 1.00 95.44 142 LEU A N 1
ATOM 1115 C CA . LEU A 1 142 ? -6.650 2.015 -15.250 1.00 95.44 142 LEU A CA 1
ATOM 1116 C C . LEU A 1 142 ? -6.912 3.246 -14.380 1.00 95.44 142 LEU A C 1
ATOM 1118 O O . LEU A 1 142 ? -8.028 3.416 -13.892 1.00 95.44 142 LEU A O 1
ATOM 1122 N N . LEU A 1 143 ? -5.933 4.144 -14.258 1.00 96.75 143 LEU A N 1
ATOM 1123 C CA . LEU A 1 143 ? -6.113 5.395 -13.514 1.00 96.75 143 LEU A CA 1
ATOM 1124 C C . LEU A 1 143 ? -7.283 6.239 -14.055 1.00 96.75 143 LEU A C 1
ATOM 1126 O O . LEU A 1 143 ? -8.003 6.863 -13.286 1.00 96.75 143 LEU A O 1
ATOM 1130 N N . SER A 1 144 ? -7.534 6.207 -15.366 1.00 95.12 144 SER A N 1
ATOM 1131 C CA . SER A 1 144 ? -8.675 6.892 -15.992 1.00 95.12 144 SER A CA 1
ATOM 1132 C C . SER A 1 144 ? -10.045 6.358 -15.551 1.00 95.12 144 SER A C 1
ATOM 1134 O O . SER A 1 144 ? -11.054 7.012 -15.784 1.00 95.12 144 SER A O 1
ATOM 1136 N N . ALA A 1 145 ? -10.087 5.164 -14.955 1.00 97.00 145 ALA A N 1
ATOM 1137 C CA . ALA A 1 145 ? -11.279 4.547 -14.381 1.00 97.00 145 ALA A CA 1
ATOM 1138 C C . ALA A 1 145 ? -11.303 4.657 -12.844 1.00 97.00 145 ALA A C 1
ATOM 1140 O O . ALA A 1 145 ? -12.045 3.929 -12.185 1.00 97.00 145 ALA A O 1
ATOM 1141 N N . PHE A 1 146 ? -10.459 5.517 -12.264 1.00 97.75 146 PHE A N 1
ATOM 1142 C CA . PHE A 1 146 ? -10.451 5.778 -10.833 1.00 97.75 146 PHE A CA 1
ATOM 1143 C C . PHE A 1 146 ? -11.791 6.363 -10.368 1.00 97.75 146 PHE A C 1
ATOM 1145 O O . PHE A 1 146 ? -12.259 7.365 -10.905 1.00 97.75 146 PHE A O 1
ATOM 1152 N N . ASP A 1 147 ? -12.360 5.768 -9.319 1.00 97.75 147 ASP A N 1
ATOM 1153 C CA . ASP A 1 147 ? -13.529 6.283 -8.611 1.00 97.75 147 ASP A CA 1
ATOM 1154 C C . ASP A 1 147 ? -13.192 6.499 -7.128 1.00 97.75 147 ASP A C 1
ATOM 1156 O O . ASP A 1 147 ? -12.884 5.566 -6.381 1.00 97.75 147 ASP A O 1
ATOM 1160 N N . ALA A 1 148 ? -13.269 7.750 -6.678 1.00 97.69 148 ALA A N 1
ATOM 1161 C CA . ALA A 1 148 ? -12.987 8.121 -5.295 1.00 97.69 148 ALA A CA 1
ATOM 1162 C C . ALA A 1 148 ? -13.960 7.476 -4.287 1.00 97.69 148 ALA A C 1
ATOM 1164 O O . ALA A 1 148 ? -13.606 7.312 -3.117 1.00 97.69 148 ALA A O 1
ATOM 1165 N N . ASN A 1 149 ? -15.164 7.089 -4.721 1.00 97.50 149 ASN A N 1
ATOM 1166 C CA . ASN A 1 149 ? -16.202 6.540 -3.848 1.00 97.50 149 ASN A CA 1
ATOM 1167 C C . ASN A 1 149 ? -15.922 5.099 -3.407 1.00 97.50 149 ASN A C 1
ATOM 1169 O O . ASN A 1 149 ? -16.399 4.683 -2.353 1.00 97.50 149 ASN A O 1
ATOM 1173 N N . ILE A 1 150 ? -15.127 4.345 -4.172 1.00 97.38 150 ILE A N 1
ATOM 1174 C CA . ILE A 1 150 ? -14.789 2.950 -3.847 1.00 97.38 150 ILE A CA 1
ATOM 1175 C C . ILE A 1 150 ? -13.481 2.816 -3.055 1.00 97.38 150 ILE A C 1
ATOM 1177 O O . ILE A 1 150 ? -13.058 1.703 -2.731 1.00 97.38 150 ILE A O 1
ATOM 1181 N N . VAL A 1 151 ? -12.825 3.938 -2.738 1.00 97.81 151 VAL A N 1
ATOM 1182 C CA . VAL A 1 151 ? -11.626 3.958 -1.896 1.00 97.81 151 VAL A CA 1
ATOM 1183 C C . VAL A 1 151 ? -11.995 3.492 -0.489 1.00 97.81 151 VAL A C 1
ATOM 1185 O O . VAL A 1 151 ? -12.784 4.123 0.216 1.00 97.81 151 VAL A O 1
ATOM 1188 N N . VAL A 1 152 ? -11.370 2.401 -0.049 1.00 97.69 152 VAL A N 1
ATOM 1189 C CA . VAL A 1 152 ? -11.526 1.877 1.307 1.00 97.69 152 VAL A CA 1
ATOM 1190 C C . VAL A 1 152 ? -10.646 2.691 2.249 1.00 97.69 152 VAL A C 1
ATOM 1192 O O . VAL A 1 152 ? -9.416 2.670 2.148 1.00 97.69 152 VAL A O 1
ATOM 1195 N N . LYS A 1 153 ? -11.300 3.394 3.172 1.00 97.94 153 LYS A N 1
ATOM 1196 C CA . LYS A 1 153 ? -10.708 4.274 4.183 1.00 97.94 153 LYS A CA 1
ATOM 1197 C C . LYS A 1 153 ? -10.558 3.506 5.495 1.00 97.94 153 LYS A C 1
ATOM 1199 O O . LYS A 1 153 ? -11.554 3.047 6.045 1.00 97.94 153 LYS A O 1
ATOM 1204 N N . ILE A 1 154 ? -9.333 3.342 5.988 1.00 96.75 154 ILE A N 1
ATOM 1205 C CA . ILE A 1 154 ? -9.048 2.610 7.230 1.00 96.75 154 ILE A CA 1
ATOM 1206 C C . ILE A 1 154 ? -8.448 3.595 8.234 1.00 96.75 154 ILE A C 1
ATOM 1208 O O . ILE A 1 154 ? -7.252 3.887 8.178 1.00 96.75 154 ILE A O 1
ATOM 1212 N N . ALA A 1 155 ? -9.288 4.110 9.131 1.00 96.44 155 ALA A N 1
ATOM 1213 C CA . ALA A 1 155 ? -8.875 4.979 10.230 1.00 96.44 155 ALA A CA 1
ATOM 1214 C C . ALA A 1 155 ? -8.476 4.160 11.478 1.00 96.44 155 ALA A C 1
ATOM 1216 O O . ALA A 1 155 ? -9.000 3.057 11.673 1.00 96.44 155 ALA A O 1
ATOM 1217 N N . PRO A 1 156 ? -7.560 4.664 12.326 1.00 94.25 156 PRO A N 1
ATOM 1218 C CA . PRO A 1 156 ? -7.307 4.092 13.648 1.00 94.25 156 PRO A CA 1
ATOM 1219 C C . PRO A 1 156 ? -8.550 4.134 14.547 1.00 94.25 156 PRO A C 1
ATOM 1221 O O . PRO A 1 156 ? -9.452 4.948 14.351 1.00 94.25 156 PRO A O 1
ATOM 1224 N N . LEU A 1 157 ? -8.587 3.269 15.563 1.00 87.94 157 LEU A N 1
ATOM 1225 C CA . LEU A 1 157 ? -9.695 3.214 16.520 1.00 87.94 157 LEU A CA 1
ATOM 1226 C C . LEU A 1 157 ? -9.876 4.552 17.252 1.00 87.94 157 LEU A C 1
ATOM 1228 O O . LEU A 1 157 ? -8.907 5.130 17.737 1.00 87.94 157 LEU A O 1
ATOM 1232 N N . GLY A 1 158 ? -11.127 5.009 17.362 1.00 88.62 158 GLY A N 1
ATOM 1233 C CA . GLY A 1 158 ? -11.481 6.276 18.017 1.00 88.62 158 GLY A CA 1
ATOM 1234 C C . GLY A 1 158 ? -11.398 7.510 17.119 1.00 88.62 158 GLY A C 1
ATOM 1235 O O . GLY A 1 158 ? -11.552 8.623 17.623 1.00 88.62 158 GLY A O 1
ATOM 1236 N N . TYR A 1 159 ? -11.171 7.321 15.817 1.00 95.50 159 TYR A N 1
ATOM 1237 C CA . TYR A 1 159 ? -11.069 8.401 14.842 1.00 95.50 159 TYR A CA 1
ATOM 1238 C C . TYR A 1 159 ? -11.896 8.129 13.587 1.00 95.50 159 TYR A C 1
ATOM 1240 O O . TYR A 1 159 ? -12.148 6.984 13.214 1.00 95.50 159 TYR A O 1
ATOM 1248 N N . GLU A 1 160 ? -12.255 9.204 12.898 1.00 96.94 160 GLU A N 1
ATOM 1249 C CA . GLU A 1 160 ? -12.945 9.200 11.616 1.00 96.94 160 GLU A CA 1
ATOM 1250 C C . GLU A 1 160 ? -12.292 10.181 10.635 1.00 96.94 160 GLU A C 1
ATOM 1252 O O . GLU A 1 160 ? -11.614 11.128 11.030 1.00 96.94 160 GLU A O 1
ATOM 1257 N N . ILE A 1 161 ? -12.469 9.948 9.334 1.00 98.00 161 ILE A N 1
ATOM 1258 C CA . ILE A 1 161 ? -11.970 10.863 8.301 1.00 98.00 161 ILE A CA 1
ATOM 1259 C C . ILE A 1 161 ? -12.999 11.978 8.100 1.00 98.00 161 ILE A C 1
ATOM 1261 O O . ILE A 1 161 ? -14.077 11.721 7.565 1.00 98.00 161 ILE A O 1
ATOM 1265 N N . SER A 1 162 ? -12.656 13.203 8.492 1.00 97.56 162 SER A N 1
ATOM 1266 C CA . SER A 1 162 ? -13.521 14.391 8.401 1.00 97.56 162 SER A CA 1
ATOM 1267 C C . SER A 1 162 ? -13.417 15.118 7.060 1.00 97.56 162 SER A C 1
ATOM 1269 O O . SER A 1 162 ? -14.389 15.699 6.582 1.00 97.56 162 SER A O 1
ATOM 1271 N N . PHE A 1 163 ? -12.248 15.059 6.421 1.00 97.81 163 PHE A N 1
ATOM 1272 C CA . PHE A 1 163 ? -12.002 15.599 5.085 1.00 97.81 163 PHE A CA 1
ATOM 1273 C C . PHE A 1 163 ? -11.316 14.545 4.226 1.00 97.81 163 PHE A C 1
ATOM 1275 O O . PHE A 1 163 ? -10.401 13.865 4.685 1.00 97.81 163 PHE A O 1
ATOM 1282 N N . PHE A 1 164 ? -11.739 14.424 2.969 1.00 98.19 164 PHE A N 1
ATOM 1283 C CA . PHE A 1 164 ? -11.151 13.499 2.010 1.00 98.19 164 PHE A CA 1
ATOM 1284 C C . PHE A 1 164 ? -11.237 14.072 0.600 1.00 98.19 164 PHE A C 1
ATOM 1286 O O . PHE A 1 164 ? -12.325 14.361 0.102 1.00 98.19 164 PHE A O 1
ATOM 1293 N N . LYS A 1 165 ? -10.090 14.166 -0.062 1.00 98.31 165 LYS A N 1
ATOM 1294 C CA . LYS A 1 165 ? -9.975 14.545 -1.464 1.00 98.31 165 LYS A CA 1
ATOM 1295 C C . LYS A 1 165 ? -8.962 13.635 -2.139 1.00 98.31 165 LYS A C 1
ATOM 1297 O O . LYS A 1 165 ? -7.859 13.455 -1.639 1.00 98.31 165 LYS A O 1
ATOM 1302 N N . ALA A 1 166 ? -9.332 13.077 -3.283 1.00 98.38 166 ALA A N 1
ATOM 1303 C CA . ALA A 1 166 ? -8.465 12.224 -4.081 1.00 98.38 166 ALA A CA 1
ATOM 1304 C C . ALA A 1 166 ? -8.291 12.835 -5.473 1.00 98.38 166 ALA A C 1
ATOM 1306 O O . ALA A 1 166 ? -9.278 13.148 -6.137 1.00 98.38 166 ALA A O 1
ATOM 1307 N N . THR A 1 167 ? -7.043 13.010 -5.897 1.00 98.31 167 THR A N 1
ATOM 1308 C CA . THR A 1 167 ? -6.675 13.662 -7.157 1.00 98.31 167 THR A CA 1
ATOM 1309 C C . THR A 1 167 ? -5.795 12.710 -7.971 1.00 98.31 167 THR A C 1
ATOM 1311 O O . THR A 1 167 ? -4.663 12.448 -7.558 1.00 98.31 167 THR A O 1
ATOM 1314 N N . PRO A 1 168 ? -6.294 12.151 -9.088 1.00 97.75 168 PRO A N 1
ATOM 1315 C CA . PRO A 1 168 ? -5.482 11.353 -10.003 1.00 97.75 168 PRO A CA 1
ATOM 1316 C C . PRO A 1 168 ? -4.343 12.171 -10.612 1.00 97.75 168 PRO A C 1
ATOM 1318 O O . PRO A 1 168 ? -4.561 13.298 -11.051 1.00 97.75 168 PRO A O 1
ATOM 1321 N N . ASP A 1 169 ? -3.159 11.573 -10.682 1.00 96.69 169 ASP A N 1
ATOM 1322 C CA . ASP A 1 169 ? -1.981 12.117 -11.349 1.00 96.69 169 ASP A CA 1
ATOM 1323 C C . ASP A 1 169 ? -1.579 11.185 -12.514 1.00 96.69 169 ASP A C 1
ATOM 1325 O O . ASP A 1 169 ? -1.025 10.099 -12.287 1.00 96.69 169 ASP A O 1
ATOM 1329 N N . PRO A 1 170 ? -1.894 11.563 -13.769 1.00 91.50 170 PRO A N 1
ATOM 1330 C CA . PRO A 1 170 ? -1.623 10.736 -14.942 1.00 91.50 170 PRO A CA 1
ATOM 1331 C C . PRO A 1 170 ? -0.133 10.595 -15.269 1.00 91.50 170 PRO A C 1
ATOM 1333 O O . PRO A 1 170 ? 0.238 9.598 -15.899 1.00 91.50 170 PRO A O 1
ATOM 1336 N N . ASP A 1 171 ? 0.707 11.536 -14.833 1.00 89.00 171 ASP A N 1
ATOM 1337 C CA . ASP A 1 171 ? 2.138 11.541 -15.138 1.00 89.00 171 ASP A CA 1
ATOM 1338 C C . ASP A 1 171 ? 2.865 10.487 -14.302 1.00 89.00 171 ASP A C 1
ATOM 1340 O O . ASP A 1 171 ? 3.689 9.723 -14.810 1.00 89.00 171 ASP A O 1
ATOM 1344 N N . THR A 1 172 ? 2.501 10.388 -13.023 1.00 90.50 172 THR A N 1
ATOM 1345 C CA . THR A 1 172 ? 3.062 9.391 -12.100 1.00 90.50 172 THR A CA 1
ATOM 1346 C C . THR A 1 172 ? 2.262 8.087 -12.062 1.00 90.50 172 THR A C 1
ATOM 1348 O O . THR A 1 172 ? 2.736 7.085 -11.526 1.00 90.50 172 THR A O 1
ATOM 1351 N N . ASN A 1 173 ? 1.074 8.054 -12.677 1.00 94.88 173 ASN A N 1
ATOM 1352 C CA . ASN A 1 173 ? 0.125 6.941 -12.607 1.00 94.88 173 ASN A CA 1
ATOM 1353 C C . ASN A 1 173 ? -0.283 6.600 -11.157 1.00 94.88 173 ASN A C 1
ATOM 1355 O O . ASN A 1 173 ? -0.362 5.427 -10.773 1.00 94.88 173 ASN A O 1
ATOM 1359 N N . THR A 1 174 ? -0.517 7.636 -10.348 1.00 97.00 174 THR A N 1
ATOM 1360 C CA . THR A 1 174 ? -0.884 7.532 -8.928 1.00 97.00 174 THR A CA 1
ATOM 1361 C C . THR A 1 174 ? -2.138 8.348 -8.615 1.00 97.00 174 THR A C 1
ATOM 1363 O O . THR A 1 174 ? -2.651 9.084 -9.456 1.00 97.00 174 THR A O 1
ATOM 1366 N N . VAL A 1 175 ? -2.665 8.210 -7.399 1.00 98.19 175 VAL A N 1
ATOM 1367 C CA . VAL A 1 175 ? -3.695 9.107 -6.861 1.00 98.19 175 VAL A CA 1
ATOM 1368 C C . VAL A 1 175 ? -3.166 9.745 -5.586 1.00 98.19 175 VAL A C 1
ATOM 1370 O O . VAL A 1 175 ? -2.898 9.047 -4.605 1.00 98.19 175 VAL A O 1
ATOM 1373 N N . LYS A 1 176 ? -3.071 11.077 -5.577 1.00 98.38 176 LYS A N 1
ATOM 1374 C CA . LYS A 1 176 ? -2.771 11.852 -4.372 1.00 98.38 176 LYS A CA 1
ATOM 1375 C C . LYS A 1 176 ? -4.036 11.985 -3.533 1.00 98.38 176 LYS A C 1
ATOM 1377 O O . LYS A 1 176 ? -5.046 12.509 -4.002 1.00 98.38 176 LYS A O 1
ATOM 1382 N N . ILE A 1 177 ? -3.982 11.523 -2.293 1.00 98.50 177 ILE A N 1
ATOM 1383 C CA . ILE A 1 177 ? -5.059 11.634 -1.315 1.00 98.50 177 ILE A CA 1
ATOM 1384 C C . ILE A 1 177 ? -4.659 12.679 -0.277 1.00 98.50 177 ILE A C 1
ATOM 1386 O O . ILE A 1 177 ? -3.626 12.551 0.369 1.00 98.50 177 ILE A O 1
ATOM 1390 N N . GLU A 1 178 ? -5.500 13.690 -0.107 1.00 98.25 178 GLU A N 1
ATOM 1391 C CA . GLU A 1 178 ? -5.423 14.679 0.963 1.00 98.25 178 GLU A CA 1
ATOM 1392 C C . GLU A 1 178 ? -6.570 14.397 1.933 1.00 98.25 178 GLU A C 1
ATOM 1394 O O . GLU A 1 178 ? -7.731 14.302 1.520 1.00 98.25 178 GLU A O 1
ATOM 1399 N N . PHE A 1 179 ? -6.274 14.246 3.219 1.00 98.31 179 PHE A N 1
ATOM 1400 C CA . PHE A 1 179 ? -7.305 13.975 4.215 1.00 98.31 179 PHE A CA 1
ATOM 1401 C C . PHE A 1 179 ? -7.042 14.691 5.535 1.00 98.31 179 PHE A C 1
ATOM 1403 O O . PHE A 1 179 ? -5.924 15.120 5.817 1.00 98.31 179 PHE A O 1
ATOM 1410 N N . LYS A 1 180 ? -8.090 14.785 6.351 1.00 97.94 180 LYS A N 1
ATOM 1411 C CA . LYS A 1 180 ? -7.981 15.117 7.770 1.00 97.94 180 LYS A CA 1
ATOM 1412 C C . LYS A 1 180 ? -8.624 14.034 8.612 1.00 97.94 180 LYS A C 1
ATOM 1414 O O . LYS A 1 180 ? -9.562 13.365 8.171 1.00 97.94 180 LYS A O 1
ATOM 1419 N N . LEU A 1 181 ? -8.082 13.855 9.806 1.00 98.06 181 LEU A N 1
ATOM 1420 C CA . LEU A 1 181 ? -8.580 12.906 10.784 1.00 98.06 181 LEU A CA 1
ATOM 1421 C C . LEU A 1 181 ? -9.212 13.682 11.940 1.00 98.06 181 LEU A C 1
ATOM 1423 O O . LEU A 1 181 ? -8.625 14.650 12.412 1.00 98.06 181 LEU A O 1
ATOM 1427 N N . LYS A 1 182 ? -10.382 13.247 12.397 1.00 97.19 182 LYS A N 1
ATOM 1428 C CA . LYS A 1 182 ? -11.121 13.812 13.525 1.00 97.19 182 LYS A CA 1
ATOM 1429 C C . LYS A 1 182 ? -11.327 12.738 14.582 1.00 97.19 182 LYS A C 1
ATOM 1431 O O . LYS A 1 182 ? -11.536 11.568 14.271 1.00 97.19 182 LYS A O 1
ATOM 1436 N N . GLU A 1 183 ? -11.210 13.121 15.839 1.00 94.56 183 GLU A N 1
ATOM 1437 C CA . GLU A 1 183 ? -11.521 12.253 16.967 1.00 94.56 183 GLU A CA 1
ATOM 1438 C C . GLU A 1 183 ? -13.045 12.106 17.119 1.00 94.56 183 GLU A C 1
ATOM 1440 O O . GLU A 1 183 ? -13.783 13.090 17.112 1.00 94.56 183 GLU A O 1
ATOM 1445 N N . ILE A 1 184 ? -13.530 10.866 17.249 1.00 91.62 184 ILE A N 1
ATOM 1446 C CA . ILE A 1 184 ? -14.972 10.594 17.310 1.00 91.62 184 ILE A CA 1
ATOM 1447 C C . ILE A 1 184 ? -15.573 11.245 18.561 1.00 91.62 184 ILE A C 1
ATOM 1449 O O . ILE A 1 184 ? -15.087 11.045 19.674 1.00 91.62 184 ILE A O 1
ATOM 1453 N N . GLY A 1 185 ? -16.661 11.995 18.371 1.00 90.25 185 GLY A N 1
ATOM 1454 C CA . GLY A 1 185 ? -17.405 12.643 19.454 1.00 90.25 185 GLY A CA 1
ATOM 1455 C C . GLY A 1 185 ? -16.788 13.941 19.983 1.00 90.25 185 GLY A C 1
ATOM 1456 O O . GLY A 1 185 ? -17.314 14.501 20.942 1.00 90.25 185 GLY A O 1
ATOM 1457 N N . THR A 1 186 ? -15.705 14.440 19.381 1.00 92.56 186 THR A N 1
ATOM 1458 C CA . THR A 1 186 ? -15.092 15.733 19.733 1.00 92.56 186 THR A CA 1
ATOM 1459 C C . THR A 1 186 ? -14.966 16.618 18.491 1.00 92.56 186 THR A C 1
ATOM 1461 O O . THR A 1 186 ? -15.241 16.161 17.393 1.00 92.56 186 THR A O 1
ATOM 1464 N N . GLU A 1 187 ? -14.558 17.883 18.633 1.00 94.81 187 GLU A N 1
ATOM 1465 C CA . GLU A 1 187 ? -14.180 18.760 17.501 1.00 94.81 187 GLU A CA 1
ATOM 1466 C C . GLU A 1 187 ? -12.661 18.773 17.246 1.00 94.81 187 GLU A C 1
ATOM 1468 O O . GLU A 1 187 ? -12.141 19.621 16.523 1.00 94.81 187 GLU A O 1
ATOM 1473 N N . ASN A 1 188 ? -11.929 17.844 17.864 1.00 93.81 188 ASN A N 1
ATOM 1474 C CA . ASN A 1 188 ? -10.482 17.755 17.746 1.00 93.81 188 ASN A CA 1
ATOM 1475 C C . ASN A 1 188 ? -10.103 17.087 16.415 1.00 93.81 188 ASN A C 1
ATOM 1477 O O . ASN A 1 188 ? -10.396 15.912 16.184 1.00 93.81 188 ASN A O 1
ATOM 1481 N N . GLU A 1 189 ? -9.447 17.842 15.539 1.00 97.25 189 GLU A N 1
ATOM 1482 C CA . GLU A 1 189 ? -9.068 17.440 14.182 1.00 97.25 189 GLU A CA 1
ATOM 1483 C C . GLU A 1 189 ? -7.558 17.633 13.970 1.00 97.25 189 GLU A C 1
ATOM 1485 O O . GLU A 1 189 ? -6.937 18.505 14.582 1.00 97.25 189 GLU A O 1
ATOM 1490 N N . SER A 1 190 ? -6.963 16.846 13.070 1.00 95.81 190 SER A N 1
ATOM 1491 C CA . SER A 1 190 ? -5.594 17.056 12.601 1.00 95.81 190 SER A CA 1
ATOM 1492 C C . SER A 1 190 ? -5.417 18.478 12.067 1.00 95.81 190 SER A C 1
ATOM 1494 O O . SER A 1 190 ? -6.213 18.957 11.250 1.00 95.81 190 SER A O 1
ATOM 1496 N N . LYS A 1 191 ? -4.340 19.149 12.484 1.00 94.12 191 LYS A N 1
ATOM 1497 C CA . LYS A 1 191 ? -4.144 20.586 12.212 1.00 94.12 191 LYS A CA 1
ATOM 1498 C C . LYS A 1 191 ? -3.985 20.887 10.726 1.00 94.12 191 LYS A C 1
ATOM 1500 O O . LYS A 1 191 ? -4.456 21.913 10.236 1.00 94.12 191 LYS A O 1
ATOM 1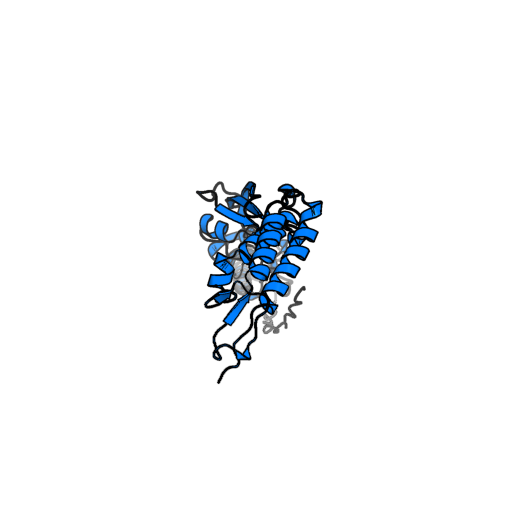505 N N . THR A 1 192 ? -3.313 19.991 10.017 1.00 95.25 192 THR A N 1
ATOM 1506 C CA . THR A 1 192 ? -3.007 20.108 8.592 1.00 95.25 192 THR A CA 1
ATOM 1507 C C . THR A 1 192 ? -3.588 18.933 7.826 1.00 95.25 192 THR A C 1
ATOM 1509 O O . THR A 1 192 ? -3.810 17.861 8.387 1.00 95.25 192 THR A O 1
ATOM 1512 N N . ASN A 1 193 ? -3.788 19.119 6.522 1.00 97.19 193 ASN A N 1
ATOM 1513 C CA . ASN A 1 193 ? -4.074 17.997 5.639 1.00 97.19 193 ASN A CA 1
ATOM 1514 C C . ASN A 1 193 ? -2.874 17.047 5.638 1.00 97.19 193 ASN A C 1
ATOM 1516 O O . ASN A 1 193 ? -1.727 17.485 5.539 1.00 97.19 193 ASN A O 1
ATOM 1520 N N . VAL A 1 194 ? -3.153 15.755 5.745 1.00 97.25 194 VAL A N 1
ATOM 1521 C CA . VAL A 1 194 ? -2.160 14.699 5.586 1.00 97.25 194 VAL A CA 1
ATOM 1522 C C . VAL A 1 194 ? -2.247 14.173 4.162 1.00 97.25 194 VAL A C 1
ATOM 1524 O O . VAL A 1 194 ? -3.338 13.992 3.617 1.00 97.25 194 VAL A O 1
ATOM 1527 N N . GLU A 1 195 ? -1.084 13.949 3.559 1.00 97.88 195 GLU A N 1
ATOM 1528 C CA . GLU A 1 195 ? -0.968 13.431 2.203 1.00 97.88 195 GLU A CA 1
ATOM 1529 C C . GLU A 1 195 ? -0.671 11.930 2.217 1.00 97.88 195 GLU A C 1
ATOM 1531 O O . GLU A 1 195 ? 0.133 11.438 3.009 1.00 97.88 195 GLU A O 1
ATOM 1536 N N . PHE A 1 196 ? -1.313 11.201 1.313 1.00 97.44 196 PHE A N 1
ATOM 1537 C CA . PHE A 1 196 ? -1.058 9.792 1.052 1.00 97.44 196 PHE A CA 1
ATOM 1538 C C . PHE A 1 196 ? -1.040 9.557 -0.459 1.00 97.44 196 PHE A C 1
ATOM 1540 O O . PHE A 1 196 ? -1.896 10.073 -1.175 1.00 97.44 196 PHE A O 1
ATOM 1547 N N . VAL A 1 197 ? -0.094 8.758 -0.951 1.00 98.00 197 VAL A N 1
ATOM 1548 C CA . VAL A 1 197 ? -0.010 8.407 -2.375 1.00 98.00 197 VAL A CA 1
ATOM 1549 C C . VAL A 1 197 ? -0.482 6.974 -2.562 1.00 98.00 197 VAL A C 1
ATOM 1551 O O . VAL A 1 197 ? 0.081 6.033 -2.006 1.00 98.00 197 VAL A O 1
ATOM 1554 N N . LEU A 1 198 ? -1.550 6.812 -3.337 1.00 97.38 198 LEU A N 1
ATOM 1555 C CA . LEU A 1 198 ? -2.074 5.510 -3.713 1.00 97.38 198 LEU A CA 1
ATOM 1556 C C . LEU A 1 198 ? -1.488 5.100 -5.071 1.00 97.38 198 LEU A C 1
ATOM 1558 O O . LEU A 1 198 ? -1.782 5.708 -6.102 1.00 97.38 198 LEU A O 1
ATOM 1562 N N . GLU A 1 199 ? -0.672 4.049 -5.055 1.00 97.25 199 GLU A N 1
ATOM 1563 C CA . GLU A 1 199 ? 0.076 3.542 -6.210 1.00 97.25 199 GLU A CA 1
ATOM 1564 C C . GLU A 1 199 ? -0.396 2.144 -6.634 1.00 97.25 199 GLU A C 1
ATOM 1566 O O . GLU A 1 199 ? -1.093 1.450 -5.894 1.00 97.25 199 GLU A O 1
ATOM 1571 N N . GLY A 1 200 ? 0.039 1.693 -7.814 1.00 94.94 200 GLY A N 1
ATOM 1572 C CA . GLY A 1 200 ? -0.201 0.325 -8.292 1.00 94.94 200 GLY A CA 1
ATOM 1573 C C . GLY A 1 200 ? -1.348 0.181 -9.290 1.00 94.94 200 GLY A C 1
ATOM 1574 O O . GLY A 1 200 ? -1.782 -0.941 -9.548 1.00 94.94 200 GLY A O 1
ATOM 1575 N N . PHE A 1 201 ? -1.836 1.288 -9.860 1.00 96.31 201 PHE A N 1
ATOM 1576 C CA . PHE A 1 201 ? -2.813 1.257 -10.949 1.00 96.31 201 PHE A CA 1
ATOM 1577 C C . PHE A 1 201 ? -2.247 0.558 -12.186 1.00 96.31 201 PHE A C 1
ATOM 1579 O O . PHE A 1 201 ? -1.046 0.630 -12.478 1.00 96.31 201 PHE A O 1
ATOM 1586 N N . LYS A 1 202 ? -3.128 -0.081 -12.959 1.00 94.69 202 LYS A N 1
ATOM 1587 C CA . LYS A 1 202 ? -2.774 -0.664 -14.252 1.00 94.69 202 LYS A CA 1
ATOM 1588 C C . LYS A 1 202 ? -2.223 0.425 -15.168 1.00 94.69 202 LYS A C 1
ATOM 1590 O O . LYS A 1 202 ? -2.899 1.415 -15.439 1.00 94.69 202 LYS A O 1
ATOM 1595 N N . LYS A 1 203 ? -1.009 0.210 -15.672 1.00 93.25 203 LYS A N 1
ATOM 1596 C CA . LYS A 1 203 ? -0.397 1.091 -16.669 1.00 93.25 203 LYS A CA 1
ATOM 1597 C C . LYS A 1 203 ? -1.030 0.872 -18.041 1.00 93.25 203 LYS A C 1
ATOM 1599 O O . LYS A 1 203 ? -1.343 -0.263 -18.416 1.00 93.25 203 LYS A O 1
ATOM 1604 N N . THR A 1 204 ? -1.177 1.947 -18.803 1.00 94.62 204 THR A N 1
ATOM 1605 C CA . THR A 1 204 ? -1.529 1.873 -20.225 1.00 94.62 204 THR A CA 1
ATOM 1606 C C . THR A 1 204 ? -0.378 1.261 -21.026 1.00 94.62 204 THR A C 1
ATOM 1608 O O . THR A 1 204 ? 0.779 1.254 -20.594 1.00 94.62 204 THR A O 1
ATOM 1611 N N . LYS A 1 205 ? -0.667 0.741 -22.218 1.00 95.94 205 LYS A N 1
ATOM 1612 C CA . LYS A 1 205 ? 0.354 0.244 -23.146 1.00 95.94 205 LYS A CA 1
ATOM 1613 C C . LYS A 1 205 ? 1.329 1.358 -23.523 1.00 95.94 205 LYS A C 1
ATOM 1615 O O . LYS A 1 205 ? 2.522 1.081 -23.611 1.00 95.94 205 LYS A O 1
ATOM 1620 N N . LEU A 1 206 ? 0.860 2.600 -23.685 1.00 95.12 206 LEU A N 1
ATOM 1621 C CA . LEU A 1 206 ? 1.734 3.759 -23.901 1.00 95.12 206 LEU A CA 1
ATOM 1622 C C . LEU A 1 206 ? 2.652 4.031 -22.709 1.00 95.12 206 LEU A C 1
ATOM 1624 O O . LEU A 1 206 ? 3.845 4.215 -22.914 1.00 95.12 206 LEU A O 1
ATOM 1628 N N . GLN A 1 207 ? 2.151 4.007 -21.471 1.00 94.25 207 GLN A N 1
ATOM 1629 C CA . GLN A 1 207 ? 2.998 4.185 -20.282 1.00 94.25 207 GLN A CA 1
ATOM 1630 C C . GLN A 1 207 ? 4.057 3.078 -20.174 1.00 94.25 207 GLN A C 1
ATOM 1632 O O . GLN A 1 207 ? 5.211 3.352 -19.848 1.00 94.25 207 GLN A O 1
ATOM 1637 N N . ILE A 1 208 ? 3.685 1.831 -20.483 1.00 94.06 208 ILE A N 1
ATOM 1638 C CA . ILE A 1 208 ? 4.624 0.700 -20.528 1.00 94.06 208 ILE A CA 1
ATOM 1639 C C . ILE A 1 208 ? 5.689 0.921 -21.613 1.00 94.06 208 ILE A C 1
ATOM 1641 O O . ILE A 1 208 ? 6.868 0.671 -21.367 1.00 94.06 208 ILE A O 1
ATOM 1645 N N . LEU A 1 209 ? 5.297 1.397 -22.799 1.00 97.00 209 LEU A N 1
ATOM 1646 C CA . LEU A 1 209 ? 6.225 1.718 -23.883 1.00 97.00 209 LEU A CA 1
ATOM 1647 C C . LEU A 1 209 ? 7.173 2.866 -23.505 1.00 97.00 209 LEU A C 1
ATOM 1649 O O . LEU A 1 209 ? 8.375 2.734 -23.704 1.00 97.00 209 LEU A O 1
ATOM 1653 N N . THR A 1 210 ? 6.666 3.959 -22.932 1.00 96.50 210 THR A N 1
ATOM 1654 C CA . THR A 1 210 ? 7.472 5.113 -22.500 1.00 96.50 210 THR A CA 1
ATOM 1655 C C . THR A 1 210 ? 8.505 4.724 -21.446 1.00 96.50 210 THR A C 1
ATOM 1657 O O . THR A 1 210 ? 9.666 5.104 -21.567 1.00 96.50 210 THR A O 1
ATOM 1660 N N . ALA A 1 211 ? 8.113 3.922 -20.450 1.00 94.75 211 ALA A N 1
ATOM 1661 C CA . ALA A 1 211 ? 9.048 3.412 -19.449 1.00 94.75 211 ALA A CA 1
ATOM 1662 C C . ALA A 1 211 ? 10.164 2.572 -20.093 1.00 94.75 211 ALA A C 1
ATOM 1664 O O . ALA A 1 211 ? 11.334 2.741 -19.760 1.00 94.75 211 ALA A O 1
ATOM 1665 N N . TYR A 1 212 ? 9.808 1.716 -21.057 1.00 97.44 212 TYR A N 1
ATOM 1666 C CA . TYR A 1 212 ? 10.786 0.906 -21.776 1.00 97.44 212 TYR A CA 1
ATOM 1667 C C . TYR A 1 212 ? 11.716 1.753 -22.658 1.00 97.44 212 TYR A C 1
ATOM 1669 O O . TYR A 1 212 ? 12.918 1.523 -22.665 1.00 97.44 212 TYR A O 1
ATOM 1677 N N . LEU A 1 213 ? 11.191 2.766 -23.360 1.00 98.00 213 LEU A N 1
ATOM 1678 C CA . LEU A 1 213 ? 11.985 3.700 -24.170 1.00 98.00 213 LEU A CA 1
ATOM 1679 C C . LEU A 1 213 ? 13.071 4.402 -23.353 1.00 98.00 213 LEU A C 1
ATOM 1681 O O . LEU A 1 213 ? 14.179 4.571 -23.862 1.00 98.00 213 LEU A O 1
ATOM 1685 N N . GLU A 1 214 ? 12.753 4.804 -22.120 1.00 97.19 214 GLU A N 1
ATOM 1686 C CA . GLU A 1 214 ? 13.728 5.406 -21.213 1.00 97.19 214 GLU A CA 1
ATOM 1687 C C . GLU A 1 214 ? 14.772 4.372 -20.784 1.00 97.19 214 GLU A C 1
ATOM 1689 O O . GLU A 1 214 ? 15.962 4.627 -20.928 1.00 97.19 214 GLU A O 1
ATOM 1694 N N . GLU A 1 215 ? 14.358 3.173 -20.361 1.00 96.69 215 GLU A N 1
ATOM 1695 C CA . GLU A 1 215 ? 15.271 2.083 -19.980 1.00 96.69 215 GLU A CA 1
ATOM 1696 C C . GLU A 1 215 ? 16.298 1.768 -21.078 1.00 96.69 215 GLU A C 1
ATOM 1698 O O . GLU A 1 215 ? 17.489 1.632 -20.796 1.00 96.69 215 GLU A O 1
ATOM 1703 N N . VAL A 1 216 ? 15.857 1.706 -22.339 1.00 97.31 216 VAL A N 1
ATOM 1704 C CA . VAL A 1 216 ? 16.728 1.358 -23.471 1.00 97.31 216 VAL A CA 1
ATOM 1705 C C . VAL A 1 216 ? 17.294 2.570 -24.219 1.00 97.31 216 VAL A C 1
ATOM 1707 O O . VAL A 1 216 ? 17.902 2.436 -25.282 1.00 97.31 216 VAL A O 1
ATOM 1710 N N . LYS A 1 217 ? 17.145 3.786 -23.694 1.00 97.31 217 LYS A N 1
ATOM 1711 C CA . LYS A 1 217 ? 17.776 4.975 -24.279 1.00 97.31 217 LYS A CA 1
ATOM 1712 C C . LYS A 1 217 ? 19.300 4.797 -24.331 1.00 97.31 217 LYS A C 1
ATOM 1714 O O . LYS A 1 217 ? 19.896 4.280 -23.393 1.00 97.31 217 LYS A O 1
ATOM 1719 N N . LYS A 1 218 ? 19.944 5.257 -25.410 1.00 94.44 218 LYS A N 1
ATOM 1720 C CA . LYS A 1 218 ? 21.391 5.083 -25.664 1.00 94.44 218 LYS A CA 1
ATOM 1721 C C . LYS A 1 218 ? 22.274 5.419 -24.456 1.00 94.44 218 LYS A C 1
ATOM 1723 O O . LYS A 1 218 ? 23.130 4.616 -24.097 1.00 94.44 218 LYS A O 1
ATOM 1728 N N . ASP A 1 219 ? 22.020 6.547 -23.797 1.00 95.94 219 ASP A N 1
ATOM 1729 C CA . ASP A 1 219 ? 22.761 6.966 -22.600 1.00 95.94 219 ASP A CA 1
ATOM 1730 C C . ASP A 1 219 ? 22.652 5.931 -21.464 1.00 95.94 219 ASP A C 1
ATOM 1732 O O . ASP A 1 219 ? 23.647 5.596 -20.823 1.00 95.94 219 ASP A O 1
ATOM 1736 N N . ASN A 1 220 ? 21.466 5.345 -21.274 1.00 95.94 220 ASN A N 1
ATOM 1737 C CA . ASN A 1 220 ? 21.220 4.298 -20.281 1.00 95.94 220 ASN A CA 1
ATOM 1738 C C . ASN A 1 220 ? 21.842 2.955 -20.694 1.00 95.94 220 ASN A C 1
ATOM 1740 O O . ASN A 1 220 ? 22.305 2.199 -19.840 1.00 95.94 220 ASN A O 1
ATOM 1744 N N . LEU A 1 221 ? 21.948 2.666 -21.995 1.00 96.12 221 LEU A N 1
ATOM 1745 C CA . LEU A 1 221 ? 22.690 1.498 -22.489 1.00 96.12 221 LEU A CA 1
ATOM 1746 C C . LEU A 1 221 ? 24.199 1.617 -22.233 1.00 96.12 221 LEU A C 1
ATOM 1748 O O . LEU A 1 221 ? 24.851 0.618 -21.931 1.00 96.12 221 LEU A O 1
ATOM 1752 N N . ILE A 1 222 ? 24.756 2.827 -22.320 1.00 94.81 222 ILE A N 1
ATOM 1753 C CA . ILE A 1 222 ? 26.150 3.098 -21.945 1.00 94.81 222 ILE A CA 1
ATOM 1754 C C . ILE A 1 222 ? 26.305 2.968 -20.425 1.00 94.81 222 ILE A C 1
ATOM 1756 O O . ILE A 1 222 ? 27.178 2.242 -19.954 1.00 94.81 222 ILE A O 1
ATOM 1760 N N . ALA A 1 223 ? 25.427 3.605 -19.646 1.00 95.31 223 ALA A N 1
ATOM 1761 C CA . ALA A 1 223 ? 25.484 3.568 -18.184 1.00 95.31 223 ALA A CA 1
ATOM 1762 C C . ALA A 1 223 ? 25.326 2.147 -17.606 1.00 95.31 223 ALA A C 1
ATOM 1764 O O . ALA A 1 223 ? 25.998 1.796 -16.639 1.00 95.31 223 ALA A O 1
ATOM 1765 N N . SER A 1 224 ? 24.481 1.309 -18.216 1.00 94.31 224 SER A N 1
ATOM 1766 C CA . SER A 1 224 ? 24.243 -0.085 -17.801 1.00 94.31 224 SER A CA 1
ATOM 1767 C C . SER A 1 224 ? 25.332 -1.072 -18.236 1.00 94.31 224 SER A C 1
ATOM 1769 O O . SER A 1 224 ? 25.264 -2.248 -17.879 1.00 94.31 224 SER A O 1
ATOM 1771 N N . GLY A 1 225 ? 26.337 -0.628 -18.997 1.00 93.19 225 GLY A N 1
ATOM 1772 C CA . GLY A 1 225 ? 27.440 -1.481 -19.439 1.00 93.19 225 GLY A CA 1
ATOM 1773 C C . GLY A 1 225 ? 27.230 -2.171 -20.788 1.00 93.19 225 GLY A C 1
ATOM 1774 O O . GLY A 1 225 ? 28.151 -2.811 -21.276 1.00 93.19 225 GLY A O 1
ATOM 1775 N N . ILE A 1 226 ? 26.054 -2.051 -21.412 1.00 94.25 226 ILE A N 1
ATOM 1776 C CA . ILE A 1 226 ? 25.743 -2.749 -22.671 1.00 94.25 226 ILE A CA 1
ATOM 1777 C C . ILE A 1 226 ? 26.527 -2.160 -23.841 1.00 94.25 226 ILE A C 1
ATOM 1779 O O . ILE A 1 226 ? 27.070 -2.904 -24.647 1.00 94.25 226 ILE A O 1
ATOM 1783 N N . LEU A 1 227 ? 26.576 -0.831 -23.935 1.00 95.69 227 LEU A N 1
ATOM 1784 C CA . LEU A 1 227 ? 27.368 -0.108 -24.938 1.00 95.69 227 LEU A CA 1
ATOM 1785 C C . LEU A 1 227 ? 28.604 0.561 -24.330 1.00 95.69 227 LEU A C 1
ATOM 1787 O O . LEU A 1 227 ? 29.240 1.399 -24.965 1.00 95.69 227 LEU A O 1
ATOM 1791 N N . LYS A 1 228 ? 28.940 0.217 -23.086 1.00 96.50 228 LYS A N 1
ATOM 1792 C CA . LYS A 1 228 ? 30.128 0.741 -22.423 1.00 96.50 228 LYS A CA 1
ATOM 1793 C C . LYS A 1 228 ? 31.366 0.085 -23.019 1.00 96.50 228 LYS A C 1
ATOM 1795 O O . LYS A 1 228 ? 31.408 -1.134 -23.134 1.00 96.50 228 LYS A O 1
ATOM 1800 N N . ASP A 1 229 ? 32.353 0.897 -23.380 1.00 96.88 229 ASP A N 1
ATOM 1801 C CA . ASP A 1 229 ? 33.624 0.435 -23.949 1.00 96.88 229 ASP A CA 1
ATOM 1802 C C . ASP A 1 229 ? 33.457 -0.397 -25.245 1.00 96.88 229 ASP A C 1
ATOM 1804 O O . ASP A 1 229 ? 34.359 -1.132 -25.646 1.00 96.88 229 ASP A O 1
ATOM 1808 N N . VAL A 1 230 ? 32.306 -0.266 -25.922 1.00 98.06 230 VAL A N 1
ATOM 1809 C CA . VAL A 1 230 ? 32.030 -0.893 -27.219 1.00 98.06 230 VAL A CA 1
ATOM 1810 C C . VAL A 1 230 ? 32.406 0.077 -28.338 1.00 98.06 230 VAL A C 1
ATOM 1812 O O . VAL A 1 230 ? 31.824 1.153 -28.471 1.00 98.06 230 VAL A O 1
ATOM 1815 N N . GLU A 1 231 ? 33.355 -0.316 -29.181 1.00 97.69 231 GLU A N 1
ATOM 1816 C CA . GLU A 1 231 ? 33.756 0.453 -30.358 1.00 97.69 231 GLU A CA 1
ATOM 1817 C C . GLU A 1 231 ? 32.737 0.257 -31.494 1.00 97.69 231 GLU A C 1
ATOM 1819 O O . GLU A 1 231 ? 32.476 -0.865 -31.939 1.00 97.69 231 GLU A O 1
ATOM 1824 N N . ILE A 1 232 ? 32.160 1.357 -31.983 1.00 97.56 232 ILE A N 1
ATOM 1825 C CA . ILE A 1 232 ? 31.239 1.345 -33.125 1.00 97.56 232 ILE A CA 1
ATOM 1826 C C . ILE A 1 232 ? 32.059 1.468 -34.411 1.00 97.56 232 ILE A C 1
ATOM 1828 O O . ILE A 1 232 ? 32.717 2.483 -34.631 1.00 97.56 232 ILE A O 1
ATOM 1832 N N . VAL A 1 233 ? 31.998 0.451 -35.272 1.00 97.81 233 VAL A N 1
ATOM 1833 C CA . VAL A 1 233 ? 32.817 0.364 -36.490 1.00 97.81 233 VAL A CA 1
ATOM 1834 C C . VAL A 1 233 ? 31.958 0.436 -37.745 1.00 97.81 233 VAL A C 1
ATOM 1836 O O . VAL A 1 233 ? 30.957 -0.268 -37.876 1.00 97.81 233 VAL A O 1
ATOM 1839 N N . ASP A 1 234 ? 32.378 1.256 -38.704 1.00 97.75 234 ASP A N 1
ATOM 1840 C CA . ASP A 1 234 ? 31.776 1.330 -40.036 1.00 97.75 234 ASP A CA 1
ATOM 1841 C C . ASP A 1 234 ? 32.447 0.299 -40.965 1.00 97.75 234 ASP A C 1
ATOM 1843 O O . ASP A 1 234 ? 33.450 0.576 -41.621 1.00 97.75 234 ASP A O 1
ATOM 1847 N N . ALA A 1 235 ? 31.959 -0.944 -40.927 1.00 96.19 235 ALA A N 1
ATOM 1848 C CA . ALA A 1 235 ? 32.490 -2.067 -41.700 1.00 96.19 235 ALA A CA 1
ATOM 1849 C C . ALA A 1 235 ? 31.370 -2.988 -42.213 1.00 96.19 235 ALA A C 1
ATOM 1851 O O . ALA A 1 235 ? 30.236 -2.968 -41.731 1.00 96.19 235 ALA A O 1
ATOM 1852 N N . VAL A 1 236 ? 31.696 -3.845 -43.186 1.00 95.38 236 VAL A N 1
ATOM 1853 C CA . VAL A 1 236 ? 30.742 -4.822 -43.744 1.00 95.38 236 VAL A CA 1
ATOM 1854 C C . VAL A 1 236 ? 30.468 -5.960 -42.750 1.00 95.38 236 VAL A C 1
ATOM 1856 O O . VAL A 1 236 ? 29.316 -6.379 -42.573 1.00 95.38 236 VAL A O 1
ATOM 1859 N N . SER A 1 237 ? 31.520 -6.422 -42.069 1.00 97.06 237 SER A N 1
ATOM 1860 C CA . SER A 1 237 ? 31.504 -7.521 -41.101 1.00 97.06 237 SER A CA 1
ATOM 1861 C C . SER A 1 237 ? 32.521 -7.295 -39.984 1.00 97.06 237 SER A C 1
ATOM 1863 O O . SER A 1 237 ? 33.546 -6.649 -40.195 1.00 97.06 237 SER A O 1
ATOM 1865 N N . LEU A 1 238 ? 32.260 -7.879 -38.813 1.00 96.88 238 LEU A N 1
ATOM 1866 C CA . LEU A 1 238 ? 33.250 -8.013 -37.744 1.00 96.88 238 LEU A CA 1
ATOM 1867 C C . LEU A 1 238 ? 33.884 -9.398 -37.821 1.00 96.88 238 LEU A C 1
ATOM 1869 O O . LEU A 1 238 ? 33.165 -10.395 -37.832 1.00 96.88 238 LEU A O 1
ATOM 1873 N N . ASP A 1 239 ? 35.211 -9.448 -37.815 1.00 96.81 239 ASP A N 1
ATOM 1874 C CA . ASP A 1 239 ? 35.969 -10.678 -37.601 1.00 96.81 239 ASP A CA 1
ATOM 1875 C C . ASP A 1 239 ? 36.648 -10.613 -36.222 1.00 96.81 239 ASP A C 1
ATOM 1877 O O . ASP A 1 239 ? 37.637 -9.887 -36.072 1.00 96.81 239 ASP A O 1
ATOM 1881 N N . PRO A 1 240 ? 36.131 -11.328 -35.204 1.00 97.44 240 PRO A N 1
ATOM 1882 C CA . PRO A 1 240 ? 36.720 -11.378 -33.866 1.00 97.44 240 PRO A CA 1
ATOM 1883 C C . PRO A 1 240 ? 38.221 -11.688 -33.831 1.00 97.44 240 PRO A C 1
ATOM 1885 O O . PRO A 1 240 ? 38.916 -11.210 -32.936 1.00 97.44 240 PRO A O 1
ATOM 1888 N N . ALA A 1 241 ? 38.756 -12.422 -34.813 1.00 97.69 241 ALA A N 1
ATOM 1889 C CA . ALA A 1 241 ? 40.175 -12.779 -34.854 1.00 97.69 241 ALA A CA 1
ATOM 1890 C C . ALA A 1 241 ? 41.106 -11.587 -35.143 1.00 97.69 241 ALA A C 1
ATOM 1892 O O . ALA A 1 241 ? 42.316 -11.690 -34.951 1.00 97.69 241 ALA A O 1
ATOM 1893 N N . THR A 1 242 ? 40.554 -10.456 -35.587 1.00 96.94 242 THR A N 1
ATOM 1894 C CA . THR A 1 242 ? 41.319 -9.266 -35.998 1.00 96.94 242 THR A CA 1
ATOM 1895 C C . THR A 1 242 ? 41.552 -8.250 -34.878 1.00 96.94 242 THR A C 1
ATOM 1897 O O . THR A 1 242 ? 42.234 -7.250 -35.099 1.00 96.94 242 THR A O 1
ATOM 1900 N N . TYR A 1 243 ? 40.994 -8.468 -33.683 1.00 96.94 243 TYR A N 1
ATOM 1901 C CA . TYR A 1 243 ? 41.179 -7.576 -32.538 1.00 96.94 243 TYR A CA 1
ATOM 1902 C C . TYR A 1 243 ? 41.371 -8.337 -31.225 1.00 96.94 243 TYR A C 1
ATOM 1904 O O . TYR A 1 243 ? 40.935 -9.478 -31.056 1.00 96.94 243 TYR A O 1
ATOM 1912 N N . LYS A 1 244 ? 42.075 -7.677 -30.296 1.00 97.88 244 LYS A N 1
ATOM 1913 C CA . LYS A 1 244 ? 42.493 -8.232 -29.003 1.00 97.88 244 LYS A CA 1
ATOM 1914 C C . LYS A 1 244 ? 41.304 -8.682 -28.163 1.00 97.88 244 LYS A C 1
ATOM 1916 O O . LYS A 1 244 ? 40.274 -8.007 -28.115 1.00 97.88 244 LYS A O 1
ATOM 1921 N N . LYS A 1 245 ? 41.493 -9.784 -27.439 1.00 97.44 245 LYS A N 1
ATOM 1922 C CA . LYS A 1 245 ? 40.557 -10.225 -26.401 1.00 97.44 245 LYS A CA 1
ATOM 1923 C C . LYS A 1 245 ? 40.265 -9.106 -25.393 1.00 97.44 245 LYS A C 1
ATOM 1925 O O . LYS A 1 245 ? 41.166 -8.351 -25.029 1.00 97.44 245 LYS A O 1
ATOM 1930 N N . GLY A 1 246 ? 39.007 -8.989 -24.963 1.00 96.44 246 GLY A N 1
ATOM 1931 C CA . GLY A 1 246 ? 38.515 -7.904 -24.109 1.00 96.44 246 GLY A CA 1
ATOM 1932 C C . GLY A 1 246 ? 38.128 -6.611 -24.839 1.00 96.44 246 GLY A C 1
ATOM 1933 O O . GLY A 1 246 ? 37.559 -5.723 -24.210 1.00 96.44 246 GLY A O 1
ATOM 1934 N N . VAL A 1 247 ? 38.390 -6.488 -26.147 1.00 97.56 247 VAL A N 1
ATOM 1935 C CA . VAL A 1 247 ? 37.874 -5.379 -26.966 1.00 97.56 247 VAL A CA 1
ATOM 1936 C C . VAL A 1 247 ? 36.520 -5.779 -27.543 1.00 97.56 247 VAL A C 1
ATOM 1938 O O . VAL A 1 247 ? 36.420 -6.795 -28.233 1.00 97.56 247 VAL A O 1
ATOM 1941 N N . PHE A 1 248 ? 35.491 -4.972 -27.286 1.00 98.19 248 PHE A N 1
ATOM 1942 C CA . PHE A 1 248 ? 34.146 -5.180 -27.814 1.00 98.19 248 PHE A CA 1
ATOM 1943 C C . PHE A 1 248 ? 33.890 -4.254 -28.996 1.00 98.19 248 PHE A C 1
ATOM 1945 O O . PHE A 1 248 ? 34.142 -3.053 -28.918 1.00 98.19 248 PHE A O 1
ATOM 1952 N N . LYS A 1 249 ? 33.364 -4.806 -30.089 1.00 98.38 249 LYS A N 1
ATOM 1953 C CA . LYS A 1 249 ? 33.001 -4.046 -31.287 1.00 98.38 249 LYS A CA 1
ATOM 1954 C C . LYS A 1 249 ? 31.564 -4.329 -31.701 1.00 98.38 249 LYS A C 1
ATOM 1956 O O . LYS A 1 249 ? 31.059 -5.434 -31.507 1.00 98.38 249 LYS A O 1
ATOM 1961 N N . VAL A 1 250 ? 30.920 -3.339 -32.307 1.00 98.38 250 VAL A N 1
ATOM 1962 C CA . VAL A 1 250 ? 29.601 -3.463 -32.942 1.00 98.38 250 VAL A CA 1
ATOM 1963 C C . VAL A 1 250 ? 29.613 -2.725 -34.274 1.00 98.38 250 VAL A C 1
ATOM 1965 O O . VAL A 1 250 ? 30.286 -1.703 -34.415 1.00 98.38 250 VAL A O 1
ATOM 1968 N N . LEU A 1 251 ? 28.895 -3.233 -35.275 1.00 98.38 251 LEU A N 1
ATOM 1969 C CA . LEU A 1 251 ? 28.803 -2.527 -36.548 1.00 98.38 251 LEU A CA 1
ATOM 1970 C C . LEU A 1 251 ? 27.872 -1.327 -36.413 1.00 98.38 251 LEU A C 1
ATOM 1972 O O . LEU A 1 251 ? 26.792 -1.419 -35.830 1.00 98.38 251 LEU A O 1
ATOM 1976 N N . LYS A 1 252 ? 28.257 -0.216 -37.039 1.00 97.81 252 LYS A N 1
ATOM 1977 C CA . LYS A 1 252 ? 27.444 0.998 -37.124 1.00 97.81 252 LYS A CA 1
ATOM 1978 C C . LYS A 1 252 ? 26.044 0.714 -37.672 1.00 97.81 252 LYS A C 1
ATOM 1980 O O . LYS A 1 252 ? 25.073 1.188 -37.102 1.00 97.81 252 LYS A O 1
ATOM 1985 N N . LYS A 1 253 ? 25.928 -0.158 -38.683 1.00 97.88 253 LYS A N 1
ATOM 1986 C CA . LYS A 1 253 ? 24.634 -0.565 -39.261 1.00 97.88 253 LYS A CA 1
ATOM 1987 C C . LYS A 1 253 ? 23.661 -1.166 -38.233 1.00 97.88 253 LYS A C 1
ATOM 1989 O O . LYS A 1 253 ? 22.458 -0.960 -38.355 1.00 97.88 253 LYS A O 1
ATOM 1994 N N . ASP A 1 254 ? 24.165 -1.887 -37.228 1.00 98.06 254 ASP A N 1
ATOM 1995 C CA . ASP A 1 254 ? 23.333 -2.514 -36.193 1.00 98.06 254 ASP A CA 1
ATOM 1996 C C . ASP A 1 254 ? 22.882 -1.478 -35.149 1.00 98.06 254 ASP A C 1
ATOM 1998 O O . ASP A 1 254 ? 21.745 -1.523 -34.675 1.00 98.06 254 ASP A O 1
ATOM 2002 N N . VAL A 1 255 ? 23.749 -0.506 -34.836 1.00 97.62 255 VAL A N 1
ATOM 2003 C CA . VAL A 1 255 ? 23.411 0.649 -33.986 1.00 97.62 255 VAL A CA 1
ATOM 2004 C C . VAL A 1 255 ? 22.370 1.535 -34.672 1.00 97.62 255 VAL A C 1
ATOM 2006 O O . VAL A 1 255 ? 21.359 1.865 -34.057 1.00 97.62 255 VAL A O 1
ATOM 2009 N N . ASP A 1 256 ? 22.564 1.856 -35.951 1.00 97.69 256 ASP A N 1
ATOM 2010 C CA . ASP A 1 256 ? 21.638 2.679 -36.733 1.00 97.69 256 ASP A CA 1
ATOM 2011 C C . ASP A 1 256 ? 20.262 1.999 -36.856 1.00 97.69 256 ASP A C 1
ATOM 2013 O O . ASP A 1 256 ? 19.225 2.637 -36.662 1.00 97.69 256 ASP A O 1
ATOM 2017 N N . ALA A 1 257 ? 20.226 0.681 -37.101 1.00 97.88 257 ALA A N 1
ATOM 2018 C CA . ALA A 1 257 ? 18.980 -0.088 -37.140 1.00 97.88 257 ALA A CA 1
ATOM 2019 C C . ALA A 1 257 ? 18.223 -0.042 -35.800 1.00 97.88 257 ALA A C 1
ATOM 2021 O O . ALA A 1 257 ? 16.996 0.105 -35.775 1.00 97.88 257 ALA A O 1
ATOM 2022 N N . TYR A 1 258 ? 18.946 -0.123 -34.680 1.00 98.12 258 TYR A N 1
ATOM 2023 C CA . TYR A 1 258 ? 18.368 0.050 -33.353 1.00 98.12 258 TYR A CA 1
ATOM 2024 C C . TYR A 1 258 ? 17.826 1.472 -33.132 1.00 98.12 258 TYR A C 1
ATOM 2026 O O . TYR A 1 258 ? 16.697 1.630 -32.665 1.00 98.12 258 TYR A O 1
ATOM 2034 N N . GLU A 1 259 ? 18.587 2.507 -33.500 1.00 97.94 259 GLU A N 1
ATOM 2035 C CA . GLU A 1 259 ? 18.163 3.906 -33.362 1.00 97.94 259 GLU A CA 1
ATOM 2036 C C . GLU A 1 259 ? 16.898 4.205 -34.185 1.00 97.94 259 GLU A C 1
ATOM 2038 O O . GLU A 1 259 ? 15.998 4.901 -33.707 1.00 97.94 259 GLU A O 1
ATOM 2043 N N . VAL A 1 260 ? 16.765 3.626 -35.383 1.00 98.12 260 VAL A N 1
ATOM 2044 C CA . VAL A 1 260 ? 15.534 3.706 -36.188 1.00 98.12 260 VAL A CA 1
ATOM 2045 C C . VAL A 1 260 ? 14.350 3.067 -35.458 1.00 98.12 260 VAL A C 1
ATOM 2047 O O . VAL A 1 260 ? 13.280 3.680 -35.380 1.00 98.12 260 VAL A O 1
ATOM 2050 N N . ALA A 1 261 ? 14.521 1.870 -34.889 1.00 98.31 261 ALA A N 1
ATOM 2051 C CA . ALA A 1 261 ? 13.467 1.200 -34.127 1.00 98.31 261 ALA A CA 1
ATOM 2052 C C . ALA A 1 261 ? 13.059 2.010 -32.884 1.00 98.31 261 ALA A C 1
ATOM 2054 O O . ALA A 1 261 ? 11.867 2.182 -32.621 1.00 98.31 261 ALA A O 1
ATOM 2055 N N . TRP A 1 262 ? 14.032 2.570 -32.159 1.00 98.31 262 TRP A N 1
ATOM 2056 C CA . TRP A 1 262 ? 13.789 3.409 -30.984 1.00 98.31 262 TRP A CA 1
ATOM 2057 C C . TRP A 1 262 ? 13.031 4.692 -31.344 1.00 98.31 262 TRP A C 1
ATOM 2059 O O . TRP A 1 262 ? 12.020 5.010 -30.716 1.00 98.31 262 TRP A O 1
ATOM 2069 N N . ASN A 1 263 ? 13.447 5.398 -32.402 1.00 98.12 263 ASN A N 1
ATOM 2070 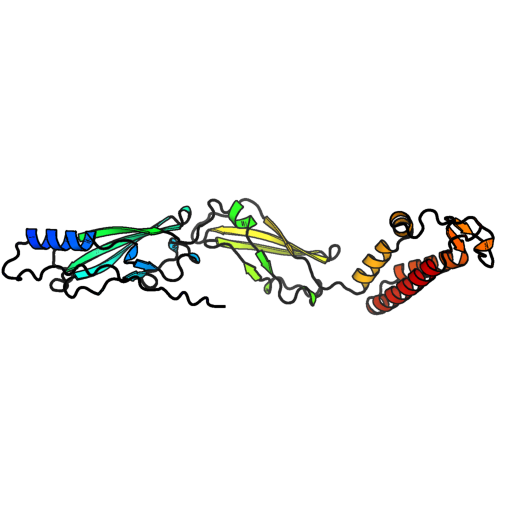C CA . ASN A 1 263 ? 12.761 6.603 -32.879 1.00 98.12 263 ASN A CA 1
ATOM 2071 C C . ASN A 1 263 ? 11.342 6.301 -33.385 1.00 98.12 263 ASN A C 1
ATOM 2073 O O . ASN A 1 263 ? 10.411 7.056 -33.096 1.00 98.12 263 ASN A O 1
ATOM 2077 N N . THR A 1 264 ?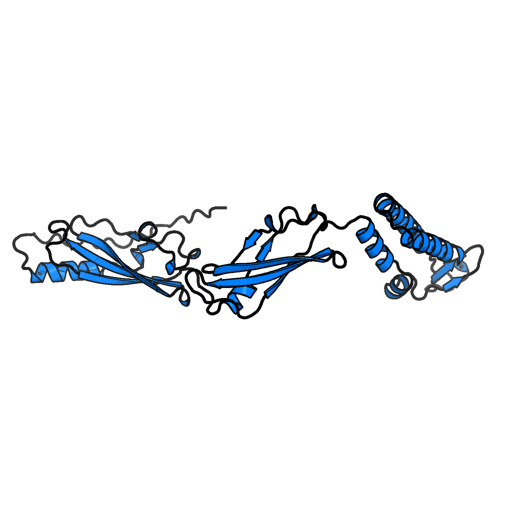 11.157 5.175 -34.080 1.00 98.12 264 THR A N 1
ATOM 2078 C CA . THR A 1 264 ? 9.837 4.709 -34.535 1.00 98.12 264 THR A CA 1
ATOM 2079 C C . THR A 1 264 ? 8.916 4.440 -33.348 1.00 98.12 264 THR A C 1
ATOM 2081 O O . THR A 1 264 ? 7.790 4.931 -33.315 1.00 98.12 264 THR A O 1
ATOM 2084 N N . ALA A 1 265 ? 9.404 3.720 -32.336 1.00 97.94 265 ALA A N 1
ATOM 2085 C CA . ALA A 1 265 ? 8.652 3.435 -31.122 1.00 97.94 265 ALA A CA 1
ATOM 2086 C C . ALA A 1 265 ? 8.319 4.716 -30.329 1.00 97.94 265 ALA A C 1
ATOM 2088 O O . ALA A 1 265 ? 7.182 4.890 -29.894 1.00 97.94 265 ALA A O 1
ATOM 2089 N N . LYS A 1 266 ? 9.259 5.664 -30.218 1.00 98.19 266 LYS A N 1
ATOM 2090 C CA . LYS A 1 266 ? 9.056 6.977 -29.573 1.00 98.19 266 LYS A CA 1
ATOM 2091 C C . LYS A 1 266 ? 7.979 7.833 -30.245 1.00 98.19 266 LYS A C 1
ATOM 2093 O O . LYS A 1 266 ? 7.305 8.622 -29.574 1.00 98.19 266 LYS A O 1
ATOM 2098 N N . ALA A 1 267 ? 7.814 7.697 -31.558 1.00 98.00 267 ALA A N 1
ATOM 2099 C CA . ALA A 1 267 ? 6.803 8.425 -32.316 1.00 98.00 267 ALA A CA 1
ATOM 2100 C C . ALA A 1 267 ? 5.372 7.901 -32.080 1.00 98.00 267 ALA A C 1
ATOM 2102 O O . ALA A 1 267 ? 4.408 8.585 -32.430 1.00 98.00 267 ALA A O 1
ATOM 2103 N N . VAL A 1 268 ? 5.198 6.724 -31.468 1.00 97.94 268 VAL A N 1
ATOM 2104 C CA . VAL A 1 268 ? 3.874 6.138 -31.227 1.00 97.94 268 VAL A CA 1
ATOM 2105 C C . VAL A 1 268 ? 3.118 6.912 -30.146 1.00 97.94 268 VAL A C 1
ATOM 2107 O O . VAL A 1 268 ? 3.536 6.984 -28.994 1.00 97.94 268 VAL A O 1
ATOM 2110 N N . LYS A 1 269 ? 1.967 7.476 -30.533 1.00 97.25 269 LYS A N 1
ATOM 2111 C CA . LYS A 1 269 ? 0.994 8.140 -29.639 1.00 97.25 269 LYS A CA 1
ATOM 2112 C C . LYS A 1 269 ? -0.326 7.380 -29.501 1.00 97.25 269 LYS A C 1
ATOM 2114 O O . LYS A 1 269 ? -1.175 7.763 -28.709 1.00 97.25 269 LYS A O 1
ATOM 2119 N N . ASP A 1 270 ? -0.500 6.324 -30.288 1.00 96.62 270 ASP A N 1
ATOM 2120 C CA . ASP A 1 270 ? -1.716 5.518 -30.348 1.00 96.62 270 ASP A CA 1
ATOM 2121 C C . ASP A 1 270 ? -1.596 4.305 -29.415 1.00 96.62 270 ASP A C 1
ATOM 2123 O O . ASP A 1 270 ? -0.724 3.446 -29.589 1.00 96.62 270 ASP A O 1
ATOM 2127 N N . GLU A 1 271 ? -2.501 4.226 -28.441 1.00 94.50 271 GLU A N 1
ATOM 2128 C CA . GLU A 1 271 ? -2.575 3.161 -27.436 1.00 94.50 271 GLU A CA 1
ATOM 2129 C C . GLU A 1 271 ? -2.713 1.763 -28.059 1.00 94.50 271 GLU A C 1
ATOM 2131 O O . GLU A 1 271 ? -2.170 0.781 -27.542 1.00 94.50 271 GLU A O 1
ATOM 2136 N N . SER A 1 272 ? -3.390 1.655 -29.205 1.00 96.44 272 SER A N 1
ATOM 2137 C CA . SER A 1 272 ? -3.571 0.380 -29.900 1.00 96.44 272 SER A CA 1
ATOM 2138 C C . SER A 1 272 ? -2.266 -0.149 -30.511 1.00 96.44 272 SER A C 1
ATOM 2140 O O . SER A 1 272 ? -2.067 -1.364 -30.567 1.00 96.44 272 SER A O 1
ATOM 2142 N N . LYS A 1 273 ? -1.342 0.748 -30.888 1.00 97.62 273 LYS A N 1
ATOM 2143 C CA . LYS A 1 273 ? -0.057 0.427 -31.539 1.00 97.62 273 LYS A CA 1
ATOM 2144 C C . LYS A 1 273 ? 1.097 0.245 -30.553 1.00 97.62 273 LYS A C 1
ATOM 2146 O O . LYS A 1 273 ? 2.087 -0.406 -30.884 1.00 97.62 273 LYS A O 1
ATOM 2151 N N . ALA A 1 274 ? 0.970 0.775 -29.337 1.00 97.44 274 ALA A N 1
ATOM 2152 C CA . ALA A 1 274 ? 2.053 0.813 -28.355 1.00 97.44 274 ALA A CA 1
ATOM 2153 C C . ALA A 1 274 ? 2.620 -0.574 -27.989 1.00 97.44 274 ALA A C 1
ATOM 2155 O O . ALA A 1 274 ? 3.833 -0.736 -27.863 1.00 97.44 274 ALA A O 1
ATOM 2156 N N . ALA A 1 275 ? 1.765 -1.597 -27.875 1.00 95.75 275 ALA A N 1
ATOM 2157 C CA . ALA A 1 275 ? 2.215 -2.956 -27.549 1.00 95.75 275 ALA A CA 1
ATOM 2158 C C . ALA A 1 275 ? 3.110 -3.567 -28.643 1.00 95.75 275 ALA A C 1
ATOM 2160 O O . ALA A 1 275 ? 4.121 -4.192 -28.326 1.00 95.75 275 ALA A O 1
ATOM 2161 N N . GLN A 1 276 ? 2.755 -3.369 -29.916 1.00 97.50 276 GLN A N 1
ATOM 2162 C CA . GLN A 1 276 ? 3.546 -3.862 -31.042 1.00 97.50 276 GLN A CA 1
ATOM 2163 C C . GLN A 1 276 ? 4.868 -3.096 -31.151 1.00 97.50 276 GLN A C 1
ATOM 2165 O O . GLN A 1 276 ? 5.922 -3.713 -31.240 1.00 97.50 276 GLN A O 1
ATOM 2170 N N . ALA A 1 277 ? 4.833 -1.769 -31.007 1.00 98.38 277 ALA A N 1
ATOM 2171 C CA . ALA A 1 277 ? 6.035 -0.940 -31.029 1.00 98.38 277 ALA A CA 1
ATOM 2172 C C . ALA A 1 277 ? 7.049 -1.318 -29.936 1.00 98.38 277 ALA A C 1
ATOM 2174 O O . ALA A 1 277 ? 8.249 -1.371 -30.199 1.00 98.38 277 ALA A O 1
ATOM 2175 N N . LYS A 1 278 ? 6.576 -1.650 -28.725 1.00 98.06 278 LYS A N 1
ATOM 2176 C CA . LYS A 1 278 ? 7.442 -2.181 -27.662 1.00 98.06 278 LYS A CA 1
ATOM 2177 C C . LYS A 1 278 ? 8.101 -3.493 -28.082 1.00 98.06 278 LYS A C 1
ATOM 2179 O O . LYS A 1 278 ? 9.303 -3.644 -27.907 1.00 98.06 278 LYS A O 1
ATOM 2184 N N . LYS A 1 279 ? 7.325 -4.425 -28.640 1.00 98.25 279 LYS A N 1
ATOM 2185 C CA . LYS A 1 279 ? 7.823 -5.731 -29.092 1.00 98.25 279 LYS A CA 1
ATOM 2186 C C . LYS A 1 279 ? 8.882 -5.588 -30.193 1.00 98.25 279 LYS A C 1
ATOM 2188 O O . LYS A 1 279 ? 9.897 -6.283 -30.157 1.00 98.25 279 LYS A O 1
ATOM 2193 N N . ASP A 1 280 ? 8.668 -4.681 -31.142 1.00 98.12 280 ASP A N 1
ATOM 2194 C CA . ASP A 1 280 ? 9.619 -4.414 -32.226 1.00 98.12 280 ASP A CA 1
ATOM 2195 C C . ASP A 1 280 ? 10.917 -3.799 -31.687 1.00 98.12 280 ASP A C 1
ATOM 2197 O O . ASP A 1 280 ? 12.010 -4.248 -32.040 1.00 98.12 280 ASP A O 1
ATOM 2201 N N . LEU A 1 281 ? 10.810 -2.848 -30.751 1.00 98.38 281 LEU A N 1
ATOM 2202 C CA . LEU A 1 281 ? 11.966 -2.269 -30.068 1.00 98.38 281 LEU A CA 1
ATOM 2203 C C . LEU A 1 281 ? 12.738 -3.310 -29.240 1.00 98.38 281 LEU A C 1
ATOM 2205 O 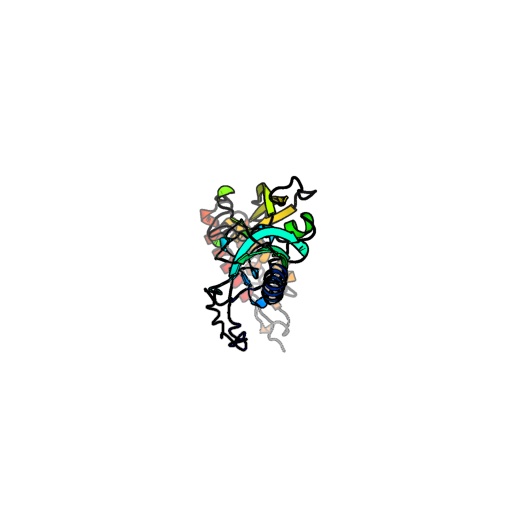O . LEU A 1 281 ? 13.963 -3.351 -29.306 1.00 98.38 281 LEU A O 1
ATOM 2209 N N . GLU A 1 282 ? 12.048 -4.193 -28.514 1.00 98.19 282 GLU A N 1
ATOM 2210 C CA . GLU A 1 282 ? 12.674 -5.310 -27.789 1.00 98.19 282 GLU A CA 1
ATOM 2211 C C . GLU A 1 282 ? 13.450 -6.241 -28.725 1.00 98.19 282 GLU A C 1
ATOM 2213 O O . GLU A 1 282 ? 14.528 -6.730 -28.377 1.00 98.19 282 GLU A O 1
ATOM 2218 N N . SER A 1 283 ? 12.911 -6.499 -29.918 1.00 98.06 283 SER A N 1
ATOM 2219 C CA . SER A 1 283 ? 13.572 -7.318 -30.933 1.00 98.06 283 SER A CA 1
ATOM 2220 C C . SER A 1 283 ? 14.831 -6.637 -31.475 1.00 98.06 283 SER A C 1
ATOM 2222 O O . SER A 1 283 ? 15.887 -7.271 -31.569 1.00 98.06 283 SER A O 1
ATOM 2224 N N . ALA A 1 284 ? 14.752 -5.339 -31.781 1.00 98.06 284 ALA A N 1
ATOM 2225 C CA . ALA A 1 284 ? 15.902 -4.550 -32.219 1.00 98.06 284 ALA A CA 1
ATOM 2226 C C . ALA A 1 284 ? 16.990 -4.490 -31.135 1.00 98.06 284 ALA A C 1
ATOM 2228 O O . ALA A 1 284 ? 18.163 -4.720 -31.419 1.00 98.06 284 ALA A O 1
ATOM 2229 N N . PHE A 1 285 ? 16.600 -4.282 -29.875 1.00 98.06 285 PHE A N 1
ATOM 2230 C CA . PHE A 1 285 ? 17.514 -4.267 -28.735 1.00 98.06 285 PHE A CA 1
ATOM 2231 C C . PHE A 1 285 ? 18.241 -5.607 -28.541 1.00 98.06 285 PHE A C 1
ATOM 2233 O O . PHE A 1 285 ? 19.459 -5.638 -28.358 1.00 98.06 285 PHE A O 1
ATOM 2240 N N . LYS A 1 286 ? 17.523 -6.737 -28.630 1.00 98.00 286 LYS A N 1
ATOM 2241 C CA . LYS A 1 286 ? 18.134 -8.079 -28.578 1.00 98.00 286 LYS A CA 1
ATOM 2242 C C . LYS A 1 286 ? 19.126 -8.292 -29.719 1.00 98.00 286 LYS A C 1
ATOM 2244 O O . LYS A 1 286 ? 20.212 -8.814 -29.483 1.00 98.00 286 LYS A O 1
ATOM 2249 N N . THR A 1 287 ? 18.764 -7.856 -30.924 1.00 97.94 287 THR A N 1
ATOM 2250 C CA . THR A 1 287 ? 19.622 -7.952 -32.113 1.00 97.94 287 THR A CA 1
ATOM 2251 C C . THR A 1 287 ? 20.911 -7.159 -31.917 1.00 97.94 287 THR A C 1
ATOM 2253 O O . THR A 1 287 ? 21.992 -7.719 -32.085 1.00 97.94 287 THR A O 1
ATOM 2256 N N . LEU A 1 288 ? 20.810 -5.906 -31.458 1.00 97.94 288 LEU A N 1
ATOM 2257 C CA . LEU A 1 288 ? 21.962 -5.067 -31.124 1.00 97.94 288 LEU A CA 1
ATOM 2258 C C . LEU A 1 288 ? 22.871 -5.750 -30.095 1.00 97.94 288 LEU A C 1
ATOM 2260 O O . LEU A 1 288 ? 24.075 -5.865 -30.309 1.00 97.94 288 LEU A O 1
ATOM 2264 N N . LYS A 1 289 ? 22.298 -6.267 -29.001 1.00 97.69 289 LYS A N 1
ATOM 2265 C CA . LYS A 1 289 ? 23.067 -6.946 -27.950 1.00 97.69 289 LYS A CA 1
ATOM 2266 C C . LYS A 1 289 ? 23.827 -8.166 -28.480 1.00 97.69 289 LYS A C 1
ATOM 2268 O O . LYS A 1 289 ? 24.955 -8.409 -28.069 1.00 97.69 289 LYS A O 1
ATOM 2273 N N . SER A 1 290 ? 23.229 -8.934 -29.391 1.00 97.69 290 SER A N 1
ATOM 2274 C CA . SER A 1 290 ? 23.878 -10.090 -30.024 1.00 97.69 290 SER A CA 1
ATOM 2275 C C . SER A 1 290 ? 24.899 -9.717 -31.108 1.00 97.69 290 SER A C 1
ATOM 2277 O O . SER A 1 290 ? 25.768 -10.539 -31.428 1.00 97.69 290 SER A O 1
ATOM 2279 N N . ALA A 1 291 ? 24.798 -8.515 -31.680 1.00 98.06 291 ALA A N 1
ATOM 2280 C CA . ALA A 1 291 ? 25.726 -7.988 -32.677 1.00 98.06 291 ALA A CA 1
ATOM 2281 C C . ALA A 1 291 ? 27.059 -7.523 -32.068 1.00 98.06 291 ALA A C 1
ATOM 2283 O O . ALA A 1 291 ? 28.062 -7.489 -32.776 1.00 98.06 291 ALA A O 1
ATOM 2284 N N . ILE A 1 292 ? 27.094 -7.230 -30.764 1.00 98.19 292 ILE A N 1
ATOM 2285 C CA . ILE A 1 292 ? 28.332 -6.929 -30.039 1.00 98.19 292 ILE A CA 1
ATOM 2286 C C . ILE A 1 292 ? 29.208 -8.187 -30.002 1.00 98.19 292 ILE A C 1
ATOM 2288 O O . ILE A 1 292 ? 28.774 -9.248 -29.545 1.00 98.19 292 ILE A O 1
ATOM 2292 N N . LYS A 1 293 ? 30.447 -8.071 -30.485 1.00 98.12 293 LYS A N 1
ATOM 2293 C CA . LYS A 1 293 ? 31.431 -9.159 -30.525 1.00 98.12 293 LYS A CA 1
ATOM 2294 C C . LYS A 1 293 ? 32.681 -8.783 -29.738 1.00 98.12 293 LYS A C 1
ATOM 2296 O O . LYS A 1 293 ? 33.170 -7.663 -29.851 1.00 98.12 293 LYS A O 1
ATOM 2301 N N . GLU A 1 294 ? 33.182 -9.731 -28.952 1.00 98.06 294 GLU A N 1
ATOM 2302 C CA . GLU A 1 294 ? 34.484 -9.636 -28.288 1.00 98.06 294 GLU A CA 1
ATOM 2303 C C . GLU A 1 294 ? 35.579 -10.172 -29.214 1.00 98.06 294 GLU A C 1
ATOM 2305 O O . GLU A 1 294 ? 35.354 -11.142 -29.942 1.00 98.06 294 GLU A O 1
ATOM 2310 N N . GLY A 1 295 ? 36.761 -9.562 -29.167 1.00 97.94 295 GLY A N 1
ATOM 2311 C CA . GLY A 1 295 ? 37.930 -10.025 -29.902 1.00 97.94 295 GLY A CA 1
ATOM 2312 C C . GLY A 1 295 ? 38.440 -11.374 -29.404 1.00 97.94 295 GLY A C 1
ATOM 2313 O O . GLY A 1 295 ? 38.259 -11.746 -28.245 1.00 97.94 295 GLY A O 1
ATOM 2314 N N . THR A 1 296 ? 39.114 -12.112 -30.279 1.00 98.00 296 THR A N 1
ATOM 2315 C CA . THR A 1 296 ? 39.708 -13.423 -29.972 1.00 98.00 296 THR A CA 1
ATOM 2316 C C . THR A 1 296 ? 41.204 -13.480 -30.257 1.00 98.00 296 THR A C 1
ATOM 2318 O O . THR A 1 296 ? 41.814 -14.534 -30.074 1.00 98.00 296 THR A O 1
ATOM 2321 N N . GLN A 1 297 ? 41.819 -12.375 -30.691 1.00 96.44 297 GLN A N 1
ATOM 2322 C CA . GLN A 1 297 ? 43.266 -12.305 -30.868 1.00 96.44 297 GLN A CA 1
ATOM 2323 C C . GLN A 1 297 ? 43.951 -12.378 -29.494 1.00 96.44 297 GLN A C 1
ATOM 2325 O O . GLN A 1 297 ? 43.652 -11.570 -28.607 1.00 96.44 297 GLN A O 1
ATOM 2330 N N . SER A 1 298 ? 44.814 -13.386 -29.327 1.00 90.69 298 SER A N 1
ATOM 2331 C CA . SER A 1 298 ? 45.612 -13.606 -28.108 1.00 90.69 298 SER A CA 1
ATOM 2332 C C . SER A 1 298 ? 46.768 -12.621 -27.994 1.00 90.69 298 SER A C 1
ATOM 2334 O O . SER A 1 298 ? 47.308 -12.223 -29.051 1.00 90.69 298 SER A O 1
#

Sequence (298 aa):
MKKLLLILSATAPILALPAISAACETKGQKKERLQKFANSVTEDNIVVDSKEGILASHATKDFIKFVYEQSDEFEIEIVGFAFQDFEGTLEIELKFSFKENKGKGIEVVRKIKIKGFALKDANVDEAAKKVKFKYPKIVETLLSAFDANIVVKIAPLGYEISFFKATPDPDTNTVKIEFKLKEIGTENESKTNVEFVLEGFKKTKLQILTAYLEEVKKDNLIASGILKDVEIVDAVSLDPATYKKGVFKVLKKDVDAYEVAWNTAKAVKDESKAAQAKKDLESAFKTLKSAIKEGTQS

InterPro domains:
  IPR007326 Lipoprotein-associated domain [PF04200] (31-117)